Protein AF-A0A9P9ACV6-F1 (afdb_monomer_lite)

Secondary structure (DSSP, 8-state):
-HHHHHHHHHHHHHHHHHHHHHHHHHHHHHHHH--SPTT---PPPTTTS--SHHHHHHHHHHHHHHHHHHHHHHHHHHHHT-SSTTSPPSS---HHHHHHHHHHHHHHHHHHHHHT-HHHHHHHB-HHHHHHHHHHHHTS-TTEEEEEEEEEEEEEEEEEEEEEEPPTTS-TTEEEEEEEEEEEEEEEEEEEETT-SS-EEEEEEEEEEEEEEEEEETTTTEEPPPEEEEEE-PPPHHHHHHHHHHHHHHHHHHHHHHHHHHHHT--

Structure (mmCIF, N/CA/C/O backbone):
data_AF-A0A9P9ACV6-F1
#
_entry.id   AF-A0A9P9ACV6-F1
#
loop_
_atom_site.group_PDB
_atom_site.id
_atom_site.type_symbol
_atom_site.label_atom_id
_atom_site.label_alt_id
_atom_site.label_comp_id
_atom_site.label_asym_id
_atom_site.label_entity_id
_atom_site.label_seq_id
_atom_site.pdbx_PDB_ins_code
_atom_site.Cartn_x
_atom_site.Cartn_y
_atom_site.Cartn_z
_atom_site.occupancy
_atom_site.B_iso_or_equiv
_atom_site.auth_seq_id
_atom_site.auth_comp_id
_atom_site.auth_asym_id
_atom_site.auth_atom_id
_atom_site.pdbx_PDB_model_num
ATOM 1 N N . MET A 1 1 ? -38.673 -42.288 6.216 1.00 54.66 1 MET A N 1
ATOM 2 C CA . MET A 1 1 ? -37.691 -41.301 6.741 1.00 54.66 1 MET A CA 1
ATOM 3 C C . MET A 1 1 ? -36.565 -40.894 5.769 1.00 54.66 1 MET A C 1
ATOM 5 O O . MET A 1 1 ? -35.957 -39.855 5.999 1.00 54.66 1 MET A O 1
ATOM 9 N N . GLY A 1 2 ? -36.268 -41.637 4.690 1.00 64.12 2 GLY A N 1
ATOM 10 C CA . GLY A 1 2 ? -35.153 -41.307 3.776 1.00 64.12 2 GLY A CA 1
ATOM 11 C C . GLY A 1 2 ? -35.389 -40.126 2.816 1.00 64.12 2 GLY A C 1
ATOM 12 O O . GLY A 1 2 ? -34.468 -39.353 2.567 1.00 64.12 2 GLY A O 1
ATOM 13 N N . ALA A 1 3 ? -36.618 -39.941 2.319 1.00 64.75 3 ALA A N 1
ATOM 14 C CA . ALA A 1 3 ? -36.943 -38.886 1.348 1.00 64.75 3 ALA A CA 1
ATOM 15 C C . ALA A 1 3 ? -36.848 -37.466 1.943 1.00 64.75 3 ALA A C 1
ATOM 17 O O . ALA A 1 3 ? -36.265 -36.577 1.328 1.00 64.75 3 ALA A O 1
ATOM 18 N N . TYR A 1 4 ? -37.315 -37.288 3.184 1.00 64.94 4 TYR A N 1
ATOM 19 C CA . TYR A 1 4 ? -37.302 -36.001 3.891 1.00 64.94 4 TYR A CA 1
ATOM 20 C C . TYR A 1 4 ? -35.873 -35.513 4.193 1.00 64.94 4 TYR A C 1
ATOM 22 O O . TYR A 1 4 ? -35.545 -34.349 3.986 1.00 64.94 4 TYR A O 1
ATOM 30 N N . LYS A 1 5 ? -34.969 -36.426 4.589 1.00 70.62 5 LYS A N 1
ATOM 31 C CA . LYS A 1 5 ? -33.538 -36.111 4.776 1.00 70.62 5 LYS A CA 1
ATOM 32 C C . LYS A 1 5 ? -32.847 -35.737 3.460 1.00 70.62 5 LYS A C 1
ATOM 34 O O . LYS A 1 5 ? -31.940 -34.909 3.462 1.00 70.62 5 LYS A O 1
ATOM 39 N N . LYS A 1 6 ? -33.268 -36.331 2.337 1.00 76.38 6 LYS A N 1
ATOM 40 C CA . LYS A 1 6 ? -32.713 -36.046 1.006 1.00 76.38 6 LYS A CA 1
ATOM 41 C C . LYS A 1 6 ? -33.152 -34.667 0.499 1.00 76.38 6 LYS A C 1
ATOM 43 O O . LYS A 1 6 ? -32.312 -33.929 -0.005 1.00 76.38 6 LYS A O 1
ATOM 48 N N . GLN A 1 7 ? -34.419 -34.301 0.709 1.00 76.44 7 GLN A N 1
ATOM 49 C CA . GLN A 1 7 ? -34.944 -32.965 0.402 1.00 76.44 7 GLN A CA 1
ATOM 50 C C . GLN A 1 7 ? -34.308 -31.878 1.276 1.00 76.44 7 GLN A C 1
ATOM 52 O O . GLN A 1 7 ? -33.826 -30.888 0.738 1.00 76.44 7 GLN A O 1
ATOM 57 N N . ALA A 1 8 ? -34.195 -32.097 2.591 1.00 75.69 8 ALA A N 1
ATOM 58 C CA . ALA A 1 8 ? -33.525 -31.152 3.486 1.00 75.69 8 ALA A CA 1
ATOM 59 C C . ALA A 1 8 ? -32.046 -30.941 3.108 1.00 75.69 8 ALA A C 1
ATOM 61 O O . ALA A 1 8 ? -31.566 -29.812 3.074 1.00 75.69 8 ALA A O 1
ATOM 62 N N . LYS A 1 9 ? -31.322 -32.011 2.749 1.00 83.19 9 LYS A N 1
ATOM 63 C CA . LYS A 1 9 ? -29.926 -31.906 2.295 1.00 83.19 9 LYS A CA 1
ATOM 64 C C . LYS A 1 9 ? -29.796 -31.150 0.968 1.00 83.19 9 LYS A C 1
ATOM 66 O O . LYS A 1 9 ? -28.848 -30.389 0.810 1.00 83.19 9 LYS A O 1
ATOM 71 N N . ALA A 1 10 ? -30.726 -31.348 0.031 1.00 79.19 10 ALA A N 1
ATOM 72 C CA . ALA A 1 10 ? -30.745 -30.616 -1.235 1.00 79.19 10 ALA A CA 1
ATOM 73 C C . ALA A 1 10 ? -31.005 -29.117 -1.013 1.00 79.19 10 ALA A C 1
ATOM 75 O O . ALA A 1 10 ? -30.241 -28.299 -1.514 1.00 79.19 10 ALA A O 1
ATOM 76 N N . GLN A 1 11 ? -31.989 -28.775 -0.176 1.00 79.62 11 GLN A N 1
ATOM 77 C CA . GLN A 1 11 ? -32.294 -27.389 0.196 1.00 79.62 11 GLN A CA 1
ATOM 78 C C . GLN A 1 11 ? -31.121 -26.706 0.912 1.00 79.62 11 GLN A C 1
ATOM 80 O O . GLN A 1 11 ? -30.808 -25.556 0.622 1.00 79.62 11 GLN A O 1
ATOM 85 N N . MET A 1 12 ? -30.424 -27.411 1.811 1.00 74.38 12 MET A N 1
ATOM 86 C CA . MET A 1 12 ? -29.225 -26.870 2.462 1.00 74.38 12 MET A CA 1
ATOM 87 C C . MET A 1 12 ? -28.076 -26.639 1.476 1.00 74.38 12 MET A C 1
ATOM 89 O O . MET A 1 12 ? -27.393 -25.624 1.576 1.00 74.38 12 MET A O 1
ATOM 93 N N . LEU A 1 13 ? -27.868 -27.552 0.522 1.00 82.94 13 LEU A N 1
ATOM 94 C CA . LEU A 1 13 ? -26.832 -27.409 -0.503 1.00 82.94 13 LEU A CA 1
ATOM 95 C C . LEU A 1 13 ? -27.125 -26.226 -1.438 1.00 82.94 13 LEU A C 1
ATOM 97 O O . LEU A 1 13 ? -26.212 -25.521 -1.859 1.00 82.94 13 LEU A O 1
ATOM 101 N N . GLU A 1 14 ? -28.394 -26.017 -1.774 1.00 77.06 14 GLU A N 1
ATOM 102 C CA . GLU A 1 14 ? -28.848 -24.901 -2.602 1.00 77.06 14 GLU A CA 1
ATOM 103 C C . GLU A 1 14 ? -28.688 -23.566 -1.862 1.00 77.06 14 GLU A C 1
ATOM 105 O O . GLU A 1 14 ? -28.025 -22.665 -2.369 1.00 77.06 14 GLU A O 1
ATOM 110 N N . ALA A 1 15 ? -29.110 -23.495 -0.595 1.00 74.50 15 ALA A N 1
ATOM 111 C CA . ALA A 1 15 ? -28.879 -22.331 0.262 1.00 74.50 15 ALA A CA 1
ATOM 112 C C . ALA A 1 15 ? -27.382 -22.020 0.474 1.00 74.50 15 ALA A C 1
ATOM 114 O O . ALA A 1 15 ? -26.988 -20.855 0.565 1.00 74.50 15 ALA A O 1
ATOM 115 N N . GLU A 1 16 ? -26.521 -23.040 0.549 1.00 74.31 16 GLU A N 1
ATOM 116 C CA . GLU A 1 16 ? -25.069 -22.863 0.632 1.00 74.31 16 GLU A CA 1
ATOM 117 C C . GLU A 1 16 ? -24.491 -22.286 -0.667 1.00 74.31 16 GLU A C 1
ATOM 119 O O . GLU A 1 16 ? -23.671 -21.362 -0.621 1.00 74.31 16 GLU A O 1
ATOM 124 N N . LYS A 1 17 ? -24.952 -22.775 -1.827 1.00 76.62 17 LYS A N 1
ATOM 125 C CA . LYS A 1 17 ? -24.572 -22.228 -3.136 1.00 76.62 17 LYS A CA 1
ATOM 126 C C . LYS A 1 17 ? -25.006 -20.772 -3.270 1.00 76.62 17 LYS A C 1
ATOM 128 O O . LYS A 1 17 ? -24.159 -19.943 -3.609 1.00 76.62 17 LYS A O 1
ATOM 133 N N . ASP A 1 18 ? -26.244 -20.447 -2.914 1.00 71.12 18 ASP A N 1
ATOM 134 C CA . ASP A 1 18 ? -26.776 -19.084 -2.974 1.00 71.12 18 ASP A CA 1
ATOM 135 C C . ASP A 1 18 ? -26.030 -18.141 -2.027 1.00 71.12 18 ASP A C 1
ATOM 137 O O . ASP A 1 18 ? -25.587 -17.063 -2.431 1.00 71.12 18 ASP A O 1
ATOM 141 N N . MET A 1 19 ? -25.765 -18.570 -0.788 1.00 73.06 19 MET A N 1
ATOM 142 C CA . MET A 1 19 ? -24.914 -17.811 0.132 1.00 73.06 19 MET A CA 1
ATOM 143 C C . MET A 1 19 ? -23.502 -17.607 -0.420 1.00 73.06 19 MET A C 1
ATOM 145 O O . MET A 1 19 ? -22.925 -16.531 -0.252 1.00 73.06 19 MET A O 1
ATOM 149 N N . SER A 1 20 ? -22.911 -18.625 -1.049 1.00 73.19 20 SER A N 1
ATOM 150 C CA . SER A 1 20 ? -21.574 -18.518 -1.635 1.00 73.19 20 SER A CA 1
ATOM 151 C C . SER A 1 20 ? -21.545 -17.532 -2.810 1.00 73.19 20 SER A C 1
ATOM 153 O O . SER A 1 20 ? -20.605 -16.740 -2.915 1.00 73.19 20 SER A O 1
ATOM 155 N N . ALA A 1 21 ? -22.591 -17.517 -3.643 1.00 71.62 21 ALA A N 1
ATOM 156 C CA . ALA A 1 21 ? -22.750 -16.588 -4.755 1.00 71.62 21 ALA A CA 1
ATOM 157 C C . ALA A 1 21 ? -22.944 -15.153 -4.251 1.00 71.62 21 ALA A C 1
ATOM 159 O O . ALA A 1 21 ? -22.220 -14.252 -4.674 1.00 71.62 21 ALA A O 1
ATOM 160 N N . GLN A 1 22 ? -23.816 -14.952 -3.260 1.00 69.38 22 GLN A N 1
ATOM 161 C CA . GLN A 1 22 ? -24.036 -13.643 -2.648 1.00 69.38 22 GLN A CA 1
ATOM 162 C C . GLN A 1 22 ? -22.754 -13.092 -2.011 1.00 69.38 22 GLN A C 1
ATOM 164 O O . GLN A 1 22 ? -22.418 -11.921 -2.187 1.00 69.38 22 GLN A O 1
ATOM 169 N N . ARG A 1 23 ? -21.973 -13.946 -1.333 1.00 70.50 23 ARG A N 1
ATOM 170 C CA . ARG A 1 23 ? -20.658 -13.568 -0.790 1.00 70.50 23 ARG A CA 1
ATOM 171 C C . ARG A 1 23 ? -19.697 -13.121 -1.885 1.00 70.50 23 ARG A C 1
ATOM 173 O O . ARG A 1 23 ? -18.981 -12.147 -1.671 1.00 70.50 23 ARG A O 1
ATOM 180 N N . LYS A 1 24 ? -19.661 -13.809 -3.032 1.00 73.12 24 LYS A N 1
ATOM 181 C CA . LYS A 1 24 ? -18.821 -13.408 -4.173 1.00 73.12 24 LYS A CA 1
ATOM 182 C C . LYS A 1 24 ? -19.239 -12.039 -4.707 1.00 73.12 24 LYS A C 1
ATOM 184 O O . LYS A 1 24 ? -18.391 -11.161 -4.789 1.00 73.12 24 LYS A O 1
ATOM 189 N N . ILE A 1 25 ? -20.535 -11.818 -4.929 1.00 71.19 25 ILE A N 1
ATOM 190 C CA . ILE A 1 25 ? -21.065 -10.533 -5.416 1.00 71.19 25 ILE A CA 1
ATOM 191 C C . ILE A 1 25 ? -20.692 -9.388 -4.470 1.00 71.19 25 ILE A C 1
ATOM 193 O O . ILE A 1 25 ? -20.145 -8.377 -4.906 1.00 71.19 25 ILE A O 1
ATOM 197 N N . THR A 1 26 ? -20.922 -9.543 -3.163 1.00 70.31 26 THR A N 1
ATOM 198 C CA . THR A 1 26 ? -20.577 -8.488 -2.202 1.00 70.31 26 THR A CA 1
ATOM 199 C C . THR A 1 26 ? -19.071 -8.234 -2.131 1.00 70.31 26 THR A C 1
ATOM 201 O O . THR A 1 26 ? -18.639 -7.087 -2.023 1.00 70.31 26 THR A O 1
ATOM 204 N N . ARG A 1 27 ? -18.249 -9.285 -2.223 1.00 68.06 27 ARG A N 1
ATOM 205 C CA . ARG A 1 27 ? -16.787 -9.139 -2.292 1.00 68.06 27 ARG A CA 1
ATOM 206 C C . ARG A 1 27 ? -16.363 -8.370 -3.536 1.00 68.06 27 ARG A C 1
ATOM 208 O O . ARG A 1 27 ? -15.527 -7.477 -3.428 1.00 68.06 27 ARG A O 1
ATOM 215 N N . ASP A 1 28 ? -16.942 -8.683 -4.687 1.00 73.50 28 ASP A N 1
ATOM 216 C CA . ASP A 1 28 ? -16.607 -8.023 -5.945 1.00 73.50 28 ASP A CA 1
ATOM 217 C C . ASP A 1 28 ? -17.020 -6.544 -5.919 1.00 73.50 28 ASP A C 1
ATOM 219 O O . ASP A 1 28 ? -16.235 -5.686 -6.318 1.00 73.50 28 ASP A O 1
ATOM 223 N N . GLN A 1 29 ? -18.169 -6.214 -5.318 1.00 71.69 29 GLN A N 1
ATOM 224 C CA . GLN A 1 29 ? -18.584 -4.826 -5.071 1.00 71.69 29 GLN A CA 1
ATOM 225 C C . GLN A 1 29 ? -17.602 -4.067 -4.165 1.00 71.69 29 GLN A C 1
ATOM 227 O O . GLN A 1 29 ? -17.247 -2.919 -4.445 1.00 71.69 29 GLN A O 1
ATOM 232 N N . VAL A 1 30 ? -17.114 -4.700 -3.092 1.00 71.88 30 VAL A N 1
ATOM 233 C CA . VAL A 1 30 ? -16.060 -4.115 -2.245 1.00 71.88 30 VAL A CA 1
ATOM 234 C C . VAL A 1 30 ? -14.792 -3.889 -3.060 1.00 71.88 30 VAL A C 1
ATOM 236 O O . VAL A 1 30 ? -14.203 -2.814 -2.990 1.00 71.88 30 VAL A O 1
ATOM 239 N N . LYS A 1 31 ? -14.375 -4.863 -3.873 1.00 73.44 31 LYS A N 1
ATOM 240 C CA . LYS A 1 31 ? -13.168 -4.725 -4.695 1.00 73.44 31 LYS A CA 1
ATOM 241 C C . LYS A 1 31 ? -13.282 -3.609 -5.731 1.00 73.44 31 LYS A C 1
ATOM 243 O O . LYS A 1 31 ? -12.304 -2.912 -5.981 1.00 73.44 31 LYS A O 1
ATOM 248 N N . GLN A 1 32 ? -14.460 -3.417 -6.314 1.00 71.56 32 GLN A N 1
ATOM 249 C CA . GLN A 1 32 ? -14.709 -2.353 -7.288 1.00 71.56 32 GLN A CA 1
ATOM 250 C C . GLN A 1 32 ? -14.693 -0.955 -6.655 1.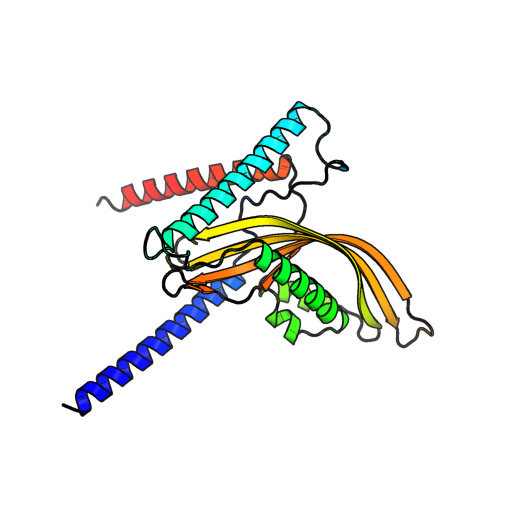00 71.56 32 GLN A C 1
ATOM 252 O O . GLN A 1 32 ? -14.240 -0.000 -7.283 1.00 71.56 32 GLN A O 1
ATOM 257 N N . THR A 1 33 ? -15.170 -0.824 -5.416 1.00 67.56 33 THR A N 1
ATOM 258 C CA . THR A 1 33 ? -15.367 0.483 -4.769 1.00 67.56 33 THR A CA 1
ATOM 259 C C . THR A 1 33 ? -14.206 0.908 -3.877 1.00 67.56 33 THR A C 1
ATOM 261 O O . THR A 1 33 ? -14.018 2.104 -3.647 1.00 67.56 33 THR A O 1
ATOM 264 N N . MET A 1 34 ? -13.415 -0.039 -3.369 1.00 74.19 34 MET A N 1
ATOM 265 C CA . MET A 1 34 ? -12.393 0.267 -2.374 1.00 74.19 34 MET A CA 1
ATOM 266 C C . MET A 1 34 ? -11.184 0.986 -2.958 1.00 74.19 34 MET A C 1
ATOM 268 O O . MET A 1 34 ? -10.462 0.477 -3.812 1.00 74.19 34 MET A O 1
ATOM 272 N N . SER A 1 35 ? -10.937 2.174 -2.412 1.00 81.19 35 SER A N 1
ATOM 273 C CA . SER A 1 35 ? -9.658 2.867 -2.473 1.00 81.19 35 SER A CA 1
ATOM 274 C C . SER A 1 35 ? -8.795 2.507 -1.260 1.00 81.19 35 SER A C 1
ATOM 276 O O . SER A 1 35 ? -9.176 1.714 -0.394 1.00 81.19 35 SER A O 1
ATOM 278 N N . ILE A 1 36 ? -7.618 3.128 -1.182 1.00 85.88 36 ILE A N 1
ATOM 279 C CA . ILE A 1 36 ? -6.807 3.154 0.038 1.00 85.88 36 ILE A CA 1
ATOM 280 C C . ILE A 1 36 ? -7.693 3.628 1.198 1.00 85.88 36 ILE A C 1
ATOM 282 O O . ILE A 1 36 ? -8.413 4.621 1.056 1.00 85.88 36 ILE A O 1
ATOM 286 N N . LEU A 1 37 ? -7.677 2.892 2.314 1.00 87.19 37 LEU A N 1
ATOM 287 C CA . LEU A 1 37 ? -8.444 3.236 3.506 1.00 87.19 37 LEU A CA 1
ATOM 288 C C . LEU A 1 37 ? -8.042 4.642 3.979 1.00 87.19 37 LEU A C 1
ATOM 290 O O . LEU A 1 37 ? -6.856 4.979 3.989 1.00 87.19 37 LEU A O 1
ATOM 294 N N . PRO A 1 38 ? -9.001 5.474 4.403 1.00 83.25 38 PRO A N 1
ATOM 295 C CA . PRO A 1 38 ? -8.677 6.790 4.930 1.00 83.25 38 PRO A CA 1
ATOM 296 C C . PRO A 1 38 ? -7.818 6.676 6.200 1.00 83.25 38 PRO A C 1
ATOM 298 O O . PRO A 1 38 ? -7.964 5.737 6.988 1.00 83.25 38 PRO A O 1
ATOM 301 N N . GLY A 1 39 ? -6.939 7.659 6.411 1.00 83.25 39 GLY A N 1
ATOM 302 C CA . GLY A 1 39 ? -6.112 7.760 7.617 1.00 83.25 39 GLY A CA 1
ATOM 303 C C . GLY A 1 39 ? -4.802 6.972 7.587 1.00 83.25 39 GLY A C 1
ATOM 304 O O . GLY A 1 39 ? -4.168 6.823 8.631 1.00 83.25 39 GLY A O 1
ATOM 305 N N . PHE A 1 40 ? -4.364 6.479 6.424 1.00 89.06 40 PHE A N 1
ATOM 306 C CA . PHE A 1 40 ? -2.994 5.990 6.276 1.00 89.06 40 PHE A CA 1
ATOM 307 C C . PHE A 1 40 ? -1.994 7.146 6.352 1.00 89.06 40 PHE A C 1
ATOM 309 O O . PHE A 1 40 ? -2.030 8.057 5.530 1.00 89.06 40 PHE A O 1
ATOM 316 N N . PHE A 1 41 ? -1.065 7.067 7.305 1.00 93.19 41 PHE A N 1
ATOM 317 C CA . PHE A 1 41 ? 0.060 7.993 7.404 1.00 93.19 41 PHE A CA 1
ATOM 318 C C . PHE A 1 41 ? 1.327 7.343 6.841 1.00 93.19 41 PHE A C 1
ATOM 320 O O . PHE A 1 41 ? 1.888 6.415 7.432 1.00 93.19 41 PHE A O 1
ATOM 327 N N . ILE A 1 42 ? 1.795 7.829 5.694 1.00 93.88 42 ILE A N 1
ATOM 328 C CA . ILE A 1 42 ? 2.981 7.312 5.009 1.00 93.88 42 ILE A CA 1
ATOM 329 C C . ILE A 1 42 ? 4.138 8.257 5.286 1.00 93.88 42 ILE A C 1
ATOM 331 O O . ILE A 1 42 ? 4.244 9.331 4.701 1.00 93.88 42 ILE A O 1
ATOM 335 N N . ALA A 1 43 ? 5.019 7.842 6.193 1.00 93.19 43 ALA A N 1
ATOM 336 C CA . ALA A 1 43 ? 6.122 8.689 6.610 1.00 93.19 43 ALA A CA 1
ATOM 337 C C . ALA A 1 43 ? 7.100 8.977 5.453 1.00 93.19 43 ALA A C 1
ATOM 339 O O . ALA A 1 43 ? 7.727 8.056 4.925 1.00 93.19 43 ALA A O 1
ATOM 340 N N . MET A 1 44 ? 7.273 10.262 5.142 1.00 92.12 44 MET A N 1
ATOM 341 C CA . MET A 1 44 ? 8.353 10.816 4.329 1.00 92.12 44 MET A CA 1
ATOM 342 C C . MET A 1 44 ? 9.741 10.367 4.817 1.00 92.12 44 MET A C 1
ATOM 344 O O . MET A 1 44 ? 9.955 10.209 6.027 1.00 92.12 44 MET A O 1
ATOM 348 N N . PRO A 1 45 ? 10.712 10.202 3.900 1.00 90.06 45 PRO A N 1
ATOM 349 C CA . PRO A 1 45 ? 12.115 10.066 4.271 1.00 90.06 45 PRO A CA 1
ATOM 350 C C . PRO A 1 45 ? 12.590 11.326 5.000 1.00 90.06 45 PRO A C 1
ATOM 352 O O . PRO A 1 45 ? 12.144 12.426 4.682 1.00 90.06 45 PRO A O 1
ATOM 355 N N . LEU A 1 46 ? 13.532 11.177 5.938 1.00 88.50 46 LEU A N 1
ATOM 356 C CA . LEU A 1 46 ? 14.027 12.280 6.779 1.00 88.50 46 LEU A CA 1
ATOM 357 C C . LEU A 1 46 ? 14.514 13.498 5.977 1.00 88.50 46 LEU A C 1
ATOM 359 O O . LEU A 1 46 ? 14.406 14.618 6.456 1.00 88.50 46 LEU A O 1
ATOM 363 N N . SER A 1 47 ? 14.983 13.297 4.744 1.00 89.50 47 SER A N 1
ATOM 364 C CA . SER A 1 47 ? 15.403 14.373 3.840 1.00 89.50 47 SER A CA 1
ATOM 365 C C . SER A 1 47 ? 14.271 15.302 3.379 1.00 89.50 47 SER A C 1
ATOM 367 O O . SER A 1 47 ? 14.557 16.435 2.997 1.00 89.50 47 SER A O 1
ATOM 369 N N . LYS A 1 48 ? 13.013 14.837 3.402 1.00 90.62 48 LYS A N 1
ATOM 370 C CA . LYS A 1 48 ? 11.815 15.575 2.961 1.00 90.62 48 LYS A CA 1
ATOM 371 C C . LYS A 1 48 ? 10.919 16.046 4.114 1.00 90.62 48 LYS A C 1
ATOM 373 O O . LYS A 1 48 ? 9.954 16.760 3.873 1.00 90.62 48 LYS A O 1
ATOM 378 N N . VAL A 1 49 ? 11.185 15.612 5.347 1.00 91.94 49 VAL A N 1
ATOM 379 C CA . VAL A 1 49 ? 10.383 16.009 6.516 1.00 91.94 49 VAL A CA 1
ATOM 380 C C . VAL A 1 49 ? 10.580 17.512 6.786 1.00 91.94 49 VAL A C 1
ATOM 382 O O . VAL A 1 49 ? 11.692 18.007 6.571 1.00 91.94 49 VAL A O 1
ATOM 385 N N . PRO A 1 50 ? 9.548 18.242 7.262 1.00 91.44 50 PRO A N 1
ATOM 386 C CA . PRO A 1 50 ? 9.695 19.634 7.673 1.00 91.44 50 PRO A CA 1
ATOM 387 C C . PRO A 1 50 ? 10.877 19.830 8.623 1.00 91.44 50 PRO A C 1
ATOM 389 O O . PRO A 1 50 ? 11.068 19.049 9.557 1.00 91.44 50 PRO A O 1
ATOM 392 N N . ARG A 1 51 ? 11.689 20.857 8.355 1.00 91.81 51 ARG A N 1
ATOM 393 C CA . ARG A 1 51 ? 12.907 21.149 9.129 1.00 91.81 51 ARG A CA 1
ATOM 394 C C . ARG A 1 51 ? 12.640 22.026 10.346 1.00 91.81 51 ARG A C 1
ATOM 396 O O . ARG A 1 51 ? 13.454 22.035 11.264 1.00 91.81 51 ARG A O 1
ATOM 403 N N . GLU A 1 52 ? 11.526 22.755 10.359 1.00 95.38 52 GLU A N 1
ATOM 404 C CA . GLU A 1 52 ? 11.139 23.548 11.518 1.00 95.38 52 GLU A CA 1
ATOM 405 C C . GLU A 1 52 ? 10.845 22.612 12.708 1.00 95.38 52 GLU A C 1
ATOM 407 O O . GLU A 1 52 ? 10.046 21.683 12.561 1.00 95.38 52 GLU A O 1
ATOM 412 N N . PRO A 1 53 ? 11.440 22.831 13.898 1.00 94.56 53 PRO A N 1
ATOM 413 C CA . PRO A 1 53 ? 11.291 21.919 15.033 1.00 94.56 53 PRO A CA 1
ATOM 414 C C . PRO A 1 53 ? 9.836 21.652 15.435 1.00 94.56 53 PRO A C 1
ATOM 416 O O . PRO A 1 53 ? 9.468 20.516 15.734 1.00 94.56 53 PRO A O 1
ATOM 419 N N . LYS A 1 54 ? 8.986 22.685 15.415 1.00 95.88 54 LYS A N 1
ATOM 420 C CA . LYS A 1 54 ? 7.570 22.571 15.784 1.00 95.88 54 LYS A CA 1
ATOM 421 C C . LYS A 1 54 ? 6.793 21.718 14.783 1.00 95.88 54 LYS A C 1
ATOM 423 O O . LYS A 1 54 ? 6.030 20.834 15.184 1.00 95.88 54 LYS A O 1
ATOM 428 N N . GLU A 1 55 ? 7.003 21.952 13.491 1.00 94.19 55 GLU A N 1
ATOM 429 C CA . GLU A 1 55 ? 6.385 21.167 12.423 1.00 94.19 55 GLU A CA 1
ATOM 430 C C . GLU A 1 55 ? 6.895 19.727 12.428 1.00 94.19 55 GLU A C 1
ATOM 432 O O . GLU A 1 55 ? 6.100 18.793 12.338 1.00 94.19 55 GLU A O 1
ATOM 437 N N . PHE A 1 56 ? 8.199 19.527 12.631 1.00 94.81 56 PHE A N 1
ATOM 438 C CA . PHE A 1 56 ? 8.804 18.206 12.763 1.00 94.81 56 PHE A CA 1
ATOM 439 C C . PHE A 1 56 ? 8.171 17.406 13.908 1.00 94.81 56 PHE A C 1
ATOM 441 O O . PHE A 1 56 ? 7.744 16.268 13.707 1.00 94.81 56 PHE A O 1
ATOM 448 N N . LEU A 1 57 ? 8.062 17.994 15.105 1.00 95.75 57 LEU A N 1
ATOM 449 C CA . LEU A 1 57 ? 7.447 17.333 16.260 1.00 95.75 57 LEU A CA 1
ATOM 450 C C . LEU A 1 57 ? 5.966 17.028 16.019 1.00 95.75 57 LEU A C 1
ATOM 452 O O . LEU A 1 57 ? 5.514 15.920 16.309 1.00 95.75 57 LEU A O 1
ATOM 456 N N . THR A 1 58 ? 5.229 17.971 15.431 1.00 95.81 58 THR A N 1
ATOM 457 C CA . THR A 1 58 ? 3.815 17.784 15.064 1.00 95.81 58 THR A CA 1
ATOM 458 C C . THR A 1 58 ? 3.652 16.635 14.066 1.00 95.81 58 THR A C 1
ATOM 460 O O . THR A 1 58 ? 2.794 15.765 14.225 1.00 95.81 58 THR A O 1
ATOM 463 N N . TYR A 1 59 ? 4.526 16.578 13.065 1.00 96.06 59 TYR A N 1
ATOM 464 C CA . TYR A 1 59 ? 4.560 15.521 12.066 1.00 96.06 59 TYR A CA 1
ATOM 465 C C . TYR A 1 59 ? 4.847 14.152 12.689 1.00 96.06 59 TYR A C 1
ATOM 467 O O . TYR A 1 59 ? 4.133 13.182 12.415 1.00 96.06 59 TYR A O 1
ATOM 475 N N . GLN A 1 60 ? 5.850 14.059 13.569 1.00 95.38 60 GLN A N 1
ATOM 476 C CA . GLN A 1 60 ? 6.161 12.798 14.244 1.00 95.38 60 GLN A CA 1
ATOM 477 C C . GLN A 1 60 ? 5.058 12.369 15.211 1.00 95.38 60 GLN A C 1
ATOM 479 O O . GLN A 1 60 ? 4.751 11.178 15.277 1.00 95.38 60 GLN A O 1
ATOM 484 N N . TYR A 1 61 ? 4.413 13.313 15.899 1.00 96.00 61 TYR A N 1
ATOM 485 C CA . TYR A 1 61 ? 3.246 13.029 16.727 1.00 96.00 61 TYR A CA 1
ATOM 486 C C . TYR A 1 61 ? 2.144 12.343 15.909 1.00 96.00 61 TYR A C 1
ATOM 488 O O . TYR A 1 61 ? 1.669 11.275 16.301 1.00 96.00 61 TYR A O 1
ATOM 496 N N . TYR A 1 62 ? 1.785 12.883 14.740 1.00 95.19 62 TYR A N 1
ATOM 497 C CA . TYR A 1 62 ? 0.763 12.273 13.884 1.00 95.19 62 TYR A CA 1
ATOM 498 C C . TYR A 1 62 ? 1.185 10.921 13.304 1.00 95.19 62 TYR A C 1
ATOM 500 O O . TYR A 1 62 ? 0.397 9.976 13.339 1.00 95.19 62 TYR A O 1
ATOM 508 N N . ASN A 1 63 ? 2.435 10.790 12.857 1.00 94.38 63 ASN A N 1
ATOM 509 C CA . ASN A 1 63 ? 3.005 9.526 12.383 1.00 94.38 63 ASN A CA 1
ATOM 510 C C . ASN A 1 63 ? 2.915 8.418 13.449 1.00 94.38 63 ASN A C 1
ATOM 512 O O . ASN A 1 63 ? 2.479 7.299 13.167 1.00 94.38 63 ASN A O 1
ATOM 516 N N . ILE A 1 64 ? 3.311 8.726 14.688 1.00 95.12 64 ILE A N 1
ATOM 517 C CA . ILE A 1 64 ? 3.257 7.783 15.811 1.00 95.12 64 ILE A CA 1
ATOM 518 C C . ILE A 1 64 ? 1.804 7.478 16.168 1.00 95.12 64 ILE A C 1
ATOM 520 O O . ILE A 1 64 ? 1.437 6.307 16.266 1.00 95.12 64 ILE A O 1
ATOM 524 N N . ARG A 1 65 ? 0.958 8.505 16.304 1.00 95.06 65 ARG A N 1
ATOM 525 C CA . ARG A 1 65 ? -0.463 8.345 16.630 1.00 95.06 65 ARG A CA 1
ATOM 526 C C . ARG A 1 65 ? -1.172 7.438 15.626 1.00 95.06 65 ARG A C 1
ATOM 528 O O . ARG A 1 65 ? -1.859 6.512 16.047 1.00 95.06 65 ARG A O 1
ATOM 535 N N . ALA A 1 66 ? -0.982 7.661 14.326 1.00 93.00 66 ALA A N 1
ATOM 536 C CA . ALA A 1 66 ? -1.586 6.842 13.276 1.00 93.00 66 ALA A CA 1
ATOM 537 C C . ALA A 1 66 ? -1.170 5.367 13.404 1.00 93.00 66 ALA A C 1
ATOM 539 O O . ALA A 1 66 ? -2.020 4.479 13.423 1.00 93.00 66 ALA A O 1
ATOM 540 N N . LYS A 1 67 ? 0.128 5.104 13.607 1.00 93.50 67 LYS A N 1
ATOM 541 C CA . LYS A 1 67 ? 0.647 3.741 13.809 1.00 93.50 67 LYS A CA 1
ATOM 542 C C . LYS A 1 67 ? 0.100 3.072 15.065 1.00 93.50 67 LYS A C 1
ATOM 544 O O . LYS A 1 67 ? -0.160 1.872 15.033 1.00 93.50 67 LYS A O 1
ATOM 549 N N . VAL A 1 68 ? -0.057 3.817 16.159 1.00 95.12 68 VAL A N 1
ATOM 550 C CA . VAL A 1 68 ? -0.634 3.295 17.407 1.00 95.12 68 VAL A CA 1
ATOM 551 C C . VAL A 1 68 ? -2.100 2.925 17.198 1.00 95.12 68 VAL A C 1
ATOM 553 O O . VAL A 1 68 ? -2.497 1.823 17.568 1.00 95.12 68 VAL A O 1
ATOM 556 N N . VAL A 1 69 ? -2.889 3.793 16.560 1.00 93.44 69 VAL A N 1
ATOM 557 C CA . VAL A 1 69 ? -4.302 3.515 16.248 1.00 93.44 69 VAL A CA 1
ATOM 558 C C . VAL A 1 69 ? -4.434 2.263 15.379 1.00 93.44 69 VAL A C 1
ATOM 560 O O . VAL A 1 69 ? -5.195 1.357 15.721 1.00 93.44 69 VAL A O 1
ATOM 563 N N . ASP A 1 70 ? -3.649 2.166 14.305 1.00 93.38 70 ASP A N 1
ATOM 564 C CA . ASP A 1 70 ? -3.647 1.005 13.412 1.00 93.38 70 ASP A CA 1
ATOM 565 C C . ASP A 1 70 ? -3.223 -0.284 14.139 1.00 93.38 70 ASP A C 1
ATOM 567 O O . ASP A 1 70 ? -3.845 -1.341 13.984 1.00 93.38 70 ASP A O 1
ATOM 571 N N . PHE A 1 71 ? -2.188 -0.201 14.982 1.00 93.56 71 PHE A N 1
ATOM 572 C CA . PHE A 1 71 ? -1.715 -1.326 15.784 1.00 93.56 71 PHE A CA 1
ATOM 573 C C . PHE A 1 71 ? -2.787 -1.823 16.759 1.00 93.56 71 PHE A C 1
ATOM 575 O O . PHE A 1 71 ? -3.034 -3.029 16.830 1.00 93.56 71 PHE A O 1
ATOM 582 N N . LEU A 1 72 ? -3.453 -0.912 17.474 1.00 93.88 72 LEU A N 1
ATOM 583 C CA . LEU A 1 72 ? -4.530 -1.252 18.405 1.00 93.88 72 LEU A CA 1
ATOM 584 C C . LEU A 1 72 ? -5.741 -1.851 17.681 1.00 93.88 72 LEU A C 1
ATOM 586 O O . LEU A 1 72 ? -6.332 -2.805 18.187 1.00 93.88 72 LEU A O 1
ATOM 590 N N . ALA A 1 73 ? -6.077 -1.366 16.483 1.00 90.75 73 ALA A N 1
ATOM 591 C CA . ALA A 1 73 ? -7.146 -1.940 15.666 1.00 90.75 73 ALA A CA 1
ATOM 592 C C . ALA A 1 73 ? -6.840 -3.395 15.269 1.00 90.75 73 ALA A C 1
ATOM 594 O O . ALA A 1 73 ? -7.673 -4.285 15.460 1.00 90.75 73 ALA A O 1
ATOM 595 N N . ILE A 1 74 ? -5.622 -3.668 14.787 1.00 91.88 74 ILE A N 1
ATOM 596 C CA . ILE A 1 74 ? -5.177 -5.031 14.459 1.00 91.88 74 ILE A CA 1
ATOM 597 C C . ILE A 1 74 ? -5.154 -5.912 15.711 1.00 91.88 74 ILE A C 1
ATOM 599 O O . ILE A 1 74 ? -5.596 -7.062 15.664 1.00 91.88 74 ILE A O 1
ATOM 603 N N . LEU A 1 75 ? -4.653 -5.394 16.834 1.00 91.19 75 LEU A N 1
ATOM 604 C CA . LEU A 1 75 ? -4.589 -6.134 18.091 1.00 91.19 75 LEU A CA 1
ATOM 605 C C . LEU A 1 75 ? -5.991 -6.504 18.589 1.00 91.19 75 LEU A C 1
ATOM 607 O O . LEU A 1 75 ? -6.220 -7.660 18.943 1.00 91.19 75 LEU A O 1
ATOM 611 N N . SER A 1 76 ? -6.934 -5.559 18.539 1.00 90.00 76 SER A N 1
ATOM 612 C CA . SER A 1 76 ? -8.341 -5.773 18.886 1.00 90.00 76 SER A CA 1
ATOM 613 C C . SER A 1 76 ? -8.978 -6.854 18.010 1.00 90.00 76 SER A C 1
ATOM 615 O O . SER A 1 76 ? -9.572 -7.798 18.528 1.00 90.00 76 SER A O 1
ATOM 617 N N . LEU A 1 77 ? -8.778 -6.804 16.689 1.00 87.62 77 LEU A N 1
ATOM 618 C CA . LEU A 1 77 ? -9.292 -7.828 15.772 1.00 87.62 77 LEU A CA 1
ATOM 619 C C . LEU A 1 77 ? -8.684 -9.209 16.037 1.00 87.62 77 LEU A C 1
ATOM 621 O O . LEU A 1 77 ? -9.400 -10.211 16.078 1.00 87.62 77 LEU A O 1
ATOM 625 N N . ARG A 1 78 ? -7.369 -9.277 16.272 1.00 88.25 78 ARG A N 1
ATOM 626 C CA . ARG A 1 78 ? -6.694 -10.533 16.623 1.00 88.25 78 ARG A CA 1
ATOM 627 C C . ARG A 1 78 ? -7.225 -11.096 17.933 1.00 88.25 78 ARG A C 1
ATOM 629 O O . ARG A 1 78 ? -7.454 -12.301 18.006 1.00 88.25 78 ARG A O 1
ATOM 636 N N . TRP A 1 79 ? -7.454 -10.247 18.931 1.00 86.62 79 TRP A N 1
ATOM 637 C CA . TRP A 1 79 ? -8.030 -10.646 20.211 1.00 86.62 79 TRP A CA 1
ATOM 638 C C . TRP A 1 79 ? -9.449 -11.195 20.049 1.00 86.62 79 TRP A C 1
ATOM 640 O O . TRP A 1 79 ? -9.727 -12.298 20.507 1.00 86.62 79 TRP A O 1
ATOM 650 N N . GLN A 1 80 ? -10.309 -10.492 19.307 1.00 84.25 80 GLN A N 1
ATOM 651 C CA . GLN A 1 80 ? -11.677 -10.932 19.006 1.00 84.25 80 GLN A CA 1
ATOM 652 C C . GLN A 1 80 ? -11.739 -12.242 18.203 1.00 84.25 80 GLN A C 1
ATOM 654 O O . GLN A 1 80 ? -12.765 -12.912 18.212 1.00 84.25 80 GLN A O 1
ATOM 659 N N . SER A 1 81 ? -10.667 -12.607 17.492 1.00 83.12 81 SER A N 1
ATOM 660 C CA . SER A 1 81 ? -10.594 -13.852 16.710 1.00 83.12 81 SER A CA 1
ATOM 661 C C . SER A 1 81 ? -10.120 -15.080 17.498 1.00 83.12 81 SER A C 1
ATOM 663 O O . SER A 1 81 ? -10.009 -16.176 16.934 1.00 83.12 81 SER A O 1
ATOM 665 N N . LYS A 1 82 ? -9.780 -14.915 18.782 1.00 82.88 82 LYS A N 1
ATOM 666 C CA . LYS A 1 82 ? -9.404 -16.029 19.657 1.00 82.88 82 LYS A CA 1
ATOM 667 C C . LYS A 1 82 ? -10.660 -16.758 20.136 1.00 82.88 82 LYS A C 1
ATOM 669 O O . LYS A 1 82 ? -11.590 -16.124 20.619 1.00 82.88 82 LYS A O 1
ATOM 674 N N . LYS A 1 83 ? -10.662 -18.094 20.064 1.00 75.25 83 LYS A N 1
ATOM 675 C CA . LYS A 1 83 ? -11.749 -18.928 20.619 1.00 75.25 83 LYS A CA 1
ATOM 676 C C . LYS A 1 83 ? -11.691 -18.999 22.150 1.00 75.25 83 LYS A C 1
ATOM 678 O O . LYS A 1 83 ? -12.712 -19.095 22.816 1.00 75.25 83 LYS A O 1
ATOM 683 N N . THR A 1 84 ? -10.484 -18.927 22.703 1.00 77.81 84 THR A N 1
ATOM 684 C CA . THR A 1 84 ? -10.194 -18.898 24.145 1.00 77.81 84 THR A CA 1
ATOM 685 C C . THR A 1 84 ? -8.963 -18.022 24.391 1.00 77.81 84 THR A C 1
ATOM 687 O O . THR A 1 84 ? -8.107 -17.908 23.510 1.00 77.81 84 THR A O 1
ATOM 690 N N . MET A 1 85 ? -8.823 -17.440 25.585 1.00 68.31 85 MET A N 1
ATOM 691 C CA . MET A 1 85 ? -7.727 -16.522 25.959 1.00 68.31 85 MET A CA 1
ATOM 692 C C . MET A 1 85 ? -6.321 -17.043 25.585 1.00 68.31 85 MET A C 1
ATOM 694 O O . MET A 1 85 ? -5.489 -16.287 25.066 1.00 68.31 85 MET A O 1
ATOM 698 N N . PHE A 1 86 ? -6.098 -18.350 25.764 1.00 77.81 86 PHE A N 1
ATOM 699 C CA . PHE A 1 86 ? -4.825 -19.041 25.521 1.00 77.81 86 PHE A CA 1
ATOM 700 C C . PHE A 1 86 ? -4.658 -19.608 24.102 1.00 77.81 86 PHE A C 1
ATOM 702 O O . PHE A 1 86 ? -3.594 -20.114 23.756 1.00 77.81 86 PHE A O 1
ATOM 709 N N . THR A 1 87 ? -5.683 -19.521 23.250 1.00 76.00 87 THR A N 1
ATOM 710 C CA . THR A 1 87 ? -5.597 -20.015 21.865 1.00 76.00 87 THR A CA 1
ATOM 711 C C . THR A 1 87 ? -4.946 -18.988 20.939 1.00 76.00 87 THR A C 1
ATOM 713 O O . THR A 1 87 ? -5.022 -17.772 21.157 1.00 76.00 87 THR A O 1
ATOM 716 N N . LYS A 1 88 ? -4.290 -19.475 19.877 1.00 76.06 88 LYS A N 1
ATOM 717 C CA . LYS A 1 88 ? -3.775 -18.614 18.805 1.00 76.06 88 LYS A CA 1
ATOM 718 C C . LYS A 1 88 ? -4.945 -17.896 18.122 1.00 76.06 88 LYS A C 1
ATOM 720 O O . LYS A 1 88 ? -6.016 -18.468 17.948 1.00 76.06 88 LYS A O 1
ATOM 725 N N . ALA A 1 89 ? -4.724 -16.637 17.748 1.00 77.62 89 ALA A N 1
ATOM 726 C CA . ALA A 1 89 ? -5.687 -15.869 16.965 1.00 77.62 89 ALA A CA 1
ATOM 727 C C . ALA A 1 89 ? -5.943 -16.577 15.626 1.00 77.62 89 ALA A C 1
ATOM 729 O O . ALA A 1 89 ? -4.984 -16.958 14.952 1.00 77.62 89 ALA A O 1
ATOM 730 N N . SER A 1 90 ? -7.214 -16.737 15.257 1.00 74.00 90 SER A N 1
ATOM 731 C CA . SER A 1 90 ? -7.595 -17.383 13.994 1.00 74.00 90 SER A CA 1
ATOM 732 C C . SER A 1 90 ? -7.276 -16.491 12.787 1.00 74.00 90 SER A C 1
ATOM 734 O O . SER A 1 90 ? -6.961 -16.992 11.712 1.00 74.00 90 SER A O 1
ATOM 736 N N . LEU A 1 91 ? -7.296 -15.163 12.975 1.00 78.00 91 LEU A N 1
ATOM 737 C CA . LEU A 1 91 ? -6.937 -14.192 11.942 1.00 78.00 91 LEU A CA 1
ATOM 738 C C . LEU A 1 91 ? -5.415 -14.043 11.817 1.00 78.00 91 LEU A C 1
ATOM 740 O O . LEU A 1 91 ? -4.739 -13.525 12.712 1.00 78.00 91 LEU A O 1
ATOM 744 N N . ASP A 1 92 ? -4.877 -14.435 10.662 1.00 81.12 92 ASP A N 1
ATOM 745 C CA . ASP A 1 92 ? -3.445 -14.368 10.361 1.00 81.12 92 ASP A CA 1
ATOM 746 C C . ASP A 1 92 ? -3.029 -13.030 9.717 1.00 81.12 92 ASP A C 1
ATOM 748 O O . ASP A 1 92 ? -2.553 -12.944 8.576 1.00 81.12 92 ASP A O 1
ATOM 752 N N . ILE A 1 93 ? -3.230 -11.958 10.483 1.00 85.50 93 ILE A N 1
ATOM 753 C CA . ILE A 1 93 ? -2.865 -10.583 10.124 1.00 85.50 93 ILE A CA 1
ATOM 754 C C . ILE A 1 93 ? -1.406 -10.351 10.542 1.00 85.50 93 ILE A C 1
ATOM 756 O O . ILE A 1 93 ? -1.103 -10.025 11.696 1.00 85.50 93 ILE A O 1
ATOM 760 N N . LYS A 1 94 ? -0.478 -10.572 9.604 1.00 89.56 94 LYS A N 1
ATOM 761 C CA . LYS A 1 94 ? 0.975 -10.463 9.820 1.00 89.56 94 LYS A CA 1
ATOM 762 C C . LYS A 1 94 ? 1.622 -9.537 8.796 1.00 89.56 94 LYS A C 1
ATOM 764 O O . LYS A 1 94 ? 1.551 -9.791 7.595 1.00 89.56 94 LYS A O 1
ATOM 769 N N . ARG A 1 95 ? 2.388 -8.554 9.284 1.00 93.56 95 ARG A N 1
ATOM 770 C CA . ARG A 1 95 ? 3.180 -7.629 8.448 1.00 93.56 95 ARG A CA 1
ATOM 771 C C . ARG A 1 95 ? 4.141 -8.353 7.502 1.00 93.56 95 ARG A C 1
ATOM 773 O O . ARG A 1 95 ? 4.277 -7.944 6.358 1.00 93.56 95 ARG A O 1
ATOM 780 N N . GLY A 1 96 ? 4.765 -9.446 7.948 1.00 94.38 96 GLY A N 1
ATOM 781 C CA . GLY A 1 96 ? 5.674 -10.236 7.106 1.00 94.38 96 GLY A CA 1
ATOM 782 C C . GLY A 1 96 ? 4.984 -10.871 5.892 1.00 94.38 96 GLY A C 1
ATOM 783 O O . GLY A 1 96 ? 5.550 -10.874 4.804 1.00 94.38 96 GLY A O 1
ATOM 784 N N . LYS A 1 97 ? 3.733 -11.333 6.046 1.00 94.06 97 LYS A N 1
ATOM 785 C CA . LYS A 1 97 ? 2.944 -11.876 4.928 1.00 94.06 97 LYS A CA 1
ATOM 786 C C . LYS A 1 97 ? 2.553 -10.786 3.936 1.00 94.06 97 LYS A C 1
ATOM 788 O O . LYS A 1 97 ? 2.676 -10.997 2.736 1.00 94.06 97 LYS A O 1
ATOM 793 N N . ALA A 1 98 ? 2.148 -9.621 4.441 1.00 95.88 98 ALA A N 1
ATOM 794 C CA . ALA A 1 98 ? 1.872 -8.454 3.610 1.00 95.88 98 ALA A CA 1
ATOM 795 C C . ALA A 1 98 ? 3.120 -8.008 2.823 1.00 95.88 98 ALA A C 1
ATOM 797 O O . ALA A 1 98 ? 3.040 -7.760 1.625 1.00 95.88 98 ALA A O 1
ATOM 798 N N . LEU A 1 99 ? 4.293 -7.979 3.465 1.00 97.50 99 LEU A N 1
ATOM 799 C CA . LEU A 1 99 ? 5.560 -7.631 2.816 1.00 97.50 99 LEU A CA 1
ATOM 800 C C . LEU A 1 99 ? 5.914 -8.591 1.671 1.00 97.50 99 LEU A C 1
ATOM 802 O O . LEU A 1 99 ? 6.233 -8.142 0.572 1.00 97.50 99 LEU A O 1
ATOM 806 N N . ALA A 1 100 ? 5.850 -9.902 1.923 1.00 97.00 100 ALA A N 1
ATOM 807 C CA . ALA A 1 100 ? 6.142 -10.913 0.910 1.00 97.00 100 ALA A CA 1
ATOM 808 C C . ALA A 1 100 ? 5.159 -10.834 -0.269 1.00 97.00 100 ALA A C 1
ATOM 810 O O . ALA A 1 100 ? 5.583 -10.850 -1.424 1.00 97.00 100 ALA A O 1
ATOM 811 N N . ALA A 1 101 ? 3.864 -10.671 0.022 1.00 97.25 101 ALA A N 1
ATOM 812 C CA . ALA A 1 101 ? 2.833 -10.512 -0.998 1.00 97.25 101 ALA A CA 1
ATOM 813 C C . ALA A 1 101 ? 3.051 -9.252 -1.849 1.00 97.25 101 ALA A C 1
ATOM 815 O O . ALA A 1 101 ? 2.989 -9.333 -3.072 1.00 97.25 101 ALA A O 1
ATOM 816 N N . ALA A 1 102 ? 3.367 -8.108 -1.231 1.00 97.62 102 ALA A N 1
ATOM 817 C CA . ALA A 1 102 ? 3.621 -6.863 -1.955 1.00 97.62 102 ALA A CA 1
ATOM 818 C C . ALA A 1 102 ? 4.801 -6.980 -2.925 1.00 97.62 102 ALA A C 1
ATOM 820 O O . ALA A 1 102 ? 4.691 -6.529 -4.060 1.00 97.62 102 ALA A O 1
ATOM 821 N N . LYS A 1 103 ? 5.907 -7.614 -2.509 1.00 97.75 103 LYS A N 1
ATOM 822 C CA . LYS A 1 103 ? 7.061 -7.840 -3.392 1.00 97.75 103 LYS A CA 1
ATOM 823 C C . LYS A 1 103 ? 6.684 -8.688 -4.607 1.00 97.75 103 LYS A C 1
ATOM 825 O O . LYS A 1 103 ? 6.991 -8.301 -5.728 1.00 97.75 103 LYS A O 1
ATOM 830 N N . ALA A 1 104 ? 5.990 -9.804 -4.379 1.00 97.44 104 ALA A N 1
ATOM 831 C CA . ALA A 1 104 ? 5.575 -10.701 -5.453 1.00 97.44 104 ALA A CA 1
ATOM 832 C C . ALA A 1 104 ? 4.583 -10.027 -6.418 1.00 97.44 104 ALA A C 1
ATOM 834 O O . ALA A 1 104 ? 4.695 -10.182 -7.630 1.00 97.44 104 ALA A O 1
ATOM 835 N N . LEU A 1 105 ? 3.622 -9.260 -5.893 1.00 98.00 105 LEU A N 1
ATOM 836 C CA . LEU A 1 105 ? 2.658 -8.517 -6.707 1.00 98.00 105 LEU A CA 1
ATOM 837 C C . LEU A 1 105 ? 3.321 -7.386 -7.503 1.00 98.00 105 LEU A C 1
ATOM 839 O O . LEU A 1 105 ? 2.951 -7.174 -8.651 1.00 98.00 105 LEU A O 1
ATOM 843 N N . HIS A 1 106 ? 4.297 -6.683 -6.921 1.00 97.56 106 HIS A N 1
ATOM 844 C CA . HIS A 1 106 ? 5.055 -5.622 -7.595 1.00 97.56 106 HIS A CA 1
ATOM 845 C C . HIS A 1 106 ? 5.846 -6.156 -8.792 1.00 97.56 106 HIS A C 1
ATOM 847 O O . HIS A 1 106 ? 5.766 -5.593 -9.881 1.00 97.56 106 HIS A O 1
ATOM 853 N N . GLU A 1 107 ? 6.538 -7.282 -8.619 1.00 96.75 107 GLU A N 1
ATOM 854 C CA . GLU A 1 107 ? 7.274 -7.927 -9.706 1.00 96.75 107 GLU A CA 1
ATOM 855 C C . GLU A 1 107 ? 6.337 -8.411 -10.821 1.00 96.75 107 GLU A C 1
ATOM 857 O O . GLU A 1 107 ? 6.535 -8.085 -11.993 1.00 96.75 107 GLU A O 1
ATOM 862 N N . ARG A 1 108 ? 5.264 -9.121 -10.452 1.00 97.62 108 ARG A N 1
ATOM 863 C CA . ARG A 1 108 ? 4.269 -9.631 -11.408 1.00 97.62 108 ARG A CA 1
ATOM 864 C C . ARG A 1 108 ? 3.566 -8.509 -12.161 1.00 97.62 108 ARG A C 1
ATOM 866 O O . ARG A 1 108 ? 3.331 -8.642 -13.356 1.00 97.62 108 ARG A O 1
ATOM 873 N N . LEU A 1 109 ? 3.277 -7.390 -11.495 1.00 97.69 109 LEU A N 1
ATOM 874 C CA . LEU A 1 109 ? 2.732 -6.197 -12.139 1.00 97.69 109 LEU A CA 1
ATOM 875 C C . LEU A 1 109 ? 3.680 -5.667 -13.213 1.00 97.69 109 LEU A C 1
ATOM 877 O O . LEU A 1 109 ? 3.246 -5.437 -14.339 1.00 97.69 109 LEU A O 1
ATOM 881 N N . GLY A 1 110 ? 4.953 -5.453 -12.872 1.00 96.25 110 GLY A N 1
ATOM 882 C CA . GLY A 1 110 ? 5.926 -4.906 -13.815 1.00 96.25 110 GLY A CA 1
ATOM 883 C C . GLY A 1 110 ? 6.128 -5.818 -15.026 1.00 96.25 110 GLY A C 1
ATOM 884 O O . GLY A 1 110 ? 6.103 -5.345 -16.164 1.00 96.25 110 GLY A O 1
ATOM 885 N N . GLN A 1 111 ? 6.224 -7.131 -14.797 1.00 96.75 111 GLN A N 1
ATOM 886 C CA . GLN A 1 111 ? 6.315 -8.137 -15.860 1.00 96.75 111 GLN A CA 1
ATOM 887 C C . GLN A 1 111 ? 5.063 -8.146 -16.748 1.00 96.75 111 GLN A C 1
ATOM 889 O O . GLN A 1 111 ? 5.188 -8.057 -17.969 1.00 96.75 111 GLN A O 1
ATOM 894 N N . ALA A 1 112 ? 3.865 -8.183 -16.155 1.00 97.00 112 ALA A N 1
ATOM 895 C CA . ALA A 1 112 ? 2.604 -8.202 -16.896 1.00 97.00 112 ALA A CA 1
ATOM 896 C C . ALA A 1 112 ? 2.364 -6.900 -17.681 1.00 97.00 112 ALA A C 1
ATOM 898 O O . ALA A 1 112 ? 1.871 -6.932 -18.807 1.00 97.00 112 ALA A O 1
ATOM 899 N N . MET A 1 113 ? 2.769 -5.745 -17.141 1.00 96.25 113 MET A N 1
ATOM 900 C CA . MET A 1 113 ? 2.720 -4.465 -17.857 1.00 96.25 113 MET A CA 1
ATOM 901 C C . MET A 1 113 ? 3.689 -4.418 -19.043 1.00 96.25 113 MET A C 1
ATOM 903 O O . MET A 1 113 ? 3.356 -3.858 -20.091 1.00 96.25 113 MET A O 1
ATOM 907 N N . ALA A 1 114 ? 4.882 -4.996 -18.901 1.00 95.38 114 ALA A N 1
ATOM 908 C CA . ALA A 1 114 ? 5.865 -5.056 -19.977 1.00 95.38 114 ALA A CA 1
ATOM 909 C C . ALA A 1 114 ? 5.418 -6.009 -21.095 1.00 95.38 114 ALA A C 1
ATOM 911 O O . ALA A 1 114 ? 5.345 -5.597 -22.255 1.00 95.38 114 ALA A O 1
ATOM 912 N N . SER A 1 115 ? 4.992 -7.227 -20.753 1.00 94.62 115 SER A N 1
ATOM 913 C CA . SER A 1 115 ? 4.473 -8.193 -21.730 1.00 94.62 115 SER A CA 1
ATOM 914 C C . SER A 1 115 ? 3.134 -7.760 -22.340 1.00 94.62 115 SER A C 1
ATOM 916 O O . SER A 1 115 ? 2.864 -8.032 -23.507 1.00 94.62 115 SER A O 1
ATOM 918 N N . GLY A 1 116 ? 2.323 -6.993 -21.606 1.00 95.38 116 GLY A N 1
ATOM 919 C CA . GLY A 1 116 ? 0.949 -6.664 -21.990 1.00 95.38 116 GLY A CA 1
ATOM 920 C C . GLY A 1 116 ? -0.054 -7.771 -21.642 1.00 95.38 116 GLY A C 1
ATOM 921 O O . GLY A 1 116 ? -1.102 -7.867 -22.282 1.00 95.38 116 GLY A O 1
ATOM 922 N N . ASP A 1 117 ? 0.253 -8.606 -20.645 1.00 96.44 117 ASP A N 1
ATOM 923 C CA . ASP A 1 117 ? -0.621 -9.681 -20.173 1.00 96.44 117 ASP A CA 1
ATOM 924 C C . ASP A 1 117 ? -1.800 -9.129 -19.355 1.00 96.44 117 ASP A C 1
ATOM 926 O O . ASP A 1 117 ? -1.753 -8.957 -18.134 1.00 96.44 117 ASP A O 1
ATOM 930 N N . ARG A 1 118 ? -2.905 -8.866 -20.053 1.00 97.19 118 ARG A N 1
ATOM 931 C CA . ARG A 1 118 ? -4.160 -8.408 -19.444 1.00 97.19 118 ARG A CA 1
ATOM 932 C C . ARG A 1 118 ? -4.782 -9.435 -18.497 1.00 97.19 118 ARG A C 1
ATOM 934 O O . ARG A 1 118 ? -5.491 -9.034 -17.574 1.00 97.19 118 ARG A O 1
ATOM 941 N N . GLY A 1 119 ? -4.566 -10.730 -18.734 1.00 97.44 119 GLY A N 1
ATOM 942 C CA . GLY A 1 119 ? -5.135 -11.797 -17.912 1.00 97.44 119 GLY A CA 1
ATOM 943 C C . GLY A 1 119 ? -4.512 -11.795 -16.523 1.00 97.44 119 GLY A C 1
ATOM 944 O O . GLY A 1 119 ? -5.224 -11.765 -15.515 1.00 97.44 119 GLY A O 1
ATOM 945 N N . GLU A 1 120 ? -3.184 -11.719 -16.475 1.00 97.44 120 GLU A N 1
ATOM 946 C CA . GLU A 1 120 ? -2.449 -11.620 -15.220 1.00 97.44 120 GLU A CA 1
ATOM 947 C C . GLU A 1 120 ? -2.751 -10.305 -14.490 1.00 97.44 120 GLU A C 1
ATOM 949 O O . GLU A 1 120 ? -3.031 -10.331 -13.290 1.00 97.44 120 GLU A O 1
ATOM 954 N N . LEU A 1 121 ? -2.808 -9.169 -15.201 1.00 97.00 121 LEU A N 1
ATOM 955 C CA . LEU A 1 121 ? -3.181 -7.882 -14.600 1.00 97.00 121 LEU A CA 1
ATOM 956 C C . LEU A 1 121 ? -4.557 -7.929 -13.932 1.00 97.00 121 LEU A C 1
ATOM 958 O O . LEU A 1 121 ? -4.693 -7.495 -12.787 1.00 97.00 121 LEU A O 1
ATOM 962 N N . ARG A 1 122 ? -5.569 -8.493 -14.601 1.00 95.94 122 ARG A N 1
ATOM 963 C CA . ARG A 1 122 ? -6.918 -8.631 -14.030 1.00 95.94 122 ARG A CA 1
ATOM 964 C C . ARG A 1 122 ? -6.927 -9.504 -12.776 1.00 95.94 122 ARG A C 1
ATOM 966 O O . ARG A 1 122 ? -7.719 -9.261 -11.872 1.00 95.94 122 ARG A O 1
ATOM 973 N N . ARG A 1 123 ? -6.060 -10.516 -12.713 1.00 95.69 123 ARG A N 1
ATOM 974 C CA . ARG A 1 123 ? -5.976 -11.430 -11.570 1.00 95.69 123 ARG A CA 1
ATOM 975 C C . ARG A 1 123 ? -5.319 -10.790 -10.351 1.00 95.69 123 ARG A C 1
ATOM 977 O O . ARG A 1 123 ? -5.742 -11.059 -9.230 1.00 95.69 123 ARG A O 1
ATOM 984 N N . ILE A 1 124 ? -4.266 -10.000 -10.557 1.00 96.62 124 ILE A N 1
ATOM 985 C CA . ILE A 1 124 ? -3.443 -9.477 -9.455 1.00 96.62 124 ILE A CA 1
ATOM 986 C C . ILE A 1 124 ? -3.861 -8.100 -8.969 1.00 96.62 124 ILE A C 1
ATOM 988 O O . ILE A 1 124 ? -3.446 -7.710 -7.883 1.00 96.62 124 ILE A O 1
ATOM 992 N N . THR A 1 125 ? -4.624 -7.344 -9.755 1.00 95.75 125 THR A N 1
ATOM 993 C CA . THR A 1 125 ? -5.004 -5.968 -9.420 1.00 95.75 125 THR A CA 1
ATOM 994 C C . THR A 1 125 ? -6.467 -5.863 -9.013 1.00 95.75 125 THR A C 1
ATOM 996 O O . THR A 1 125 ? -7.308 -6.682 -9.378 1.00 95.75 125 THR A O 1
ATOM 999 N N . MET A 1 126 ? -6.781 -4.834 -8.232 1.00 94.00 126 MET A N 1
ATOM 1000 C CA . MET A 1 126 ? -8.164 -4.446 -7.975 1.00 94.00 126 MET A CA 1
ATOM 1001 C C . MET A 1 126 ? -8.803 -3.917 -9.274 1.00 94.00 126 MET A C 1
ATOM 1003 O O . MET A 1 126 ? -8.109 -3.240 -10.037 1.00 94.00 126 MET A O 1
ATOM 1007 N N . PRO A 1 127 ? -10.109 -4.146 -9.521 1.00 92.12 127 PRO A N 1
ATOM 1008 C CA . PRO A 1 127 ? -10.772 -3.782 -10.780 1.00 92.12 127 PRO A CA 1
ATOM 1009 C C . PRO A 1 127 ? -10.527 -2.335 -11.228 1.00 92.12 127 PRO A C 1
ATOM 1011 O O . PRO A 1 127 ? -10.140 -2.088 -12.363 1.00 92.12 127 PRO A O 1
ATOM 1014 N N . ARG A 1 128 ? -10.622 -1.375 -10.301 1.00 91.06 128 ARG A N 1
ATOM 1015 C CA . ARG A 1 128 ? -10.378 0.042 -10.602 1.00 91.06 128 ARG A CA 1
ATOM 1016 C C . ARG A 1 128 ? -8.953 0.320 -11.101 1.00 91.06 128 ARG A C 1
ATOM 1018 O O . ARG A 1 128 ? -8.755 1.191 -11.945 1.00 91.06 128 ARG A O 1
ATOM 1025 N N . LEU A 1 129 ? -7.955 -0.378 -10.557 1.00 94.00 129 LEU A N 1
ATOM 1026 C CA . LEU A 1 129 ? -6.575 -0.251 -11.020 1.00 94.00 129 LEU A CA 1
ATOM 1027 C C . LEU A 1 129 ? -6.409 -0.924 -12.384 1.00 94.00 129 LEU A C 1
ATOM 1029 O O . LEU A 1 129 ? -5.783 -0.340 -13.266 1.00 94.00 129 LEU A O 1
ATOM 1033 N N . TYR A 1 130 ? -7.001 -2.108 -12.565 1.00 95.94 130 TYR A N 1
ATOM 1034 C CA . TYR A 1 130 ? -7.000 -2.818 -13.841 1.00 95.94 130 TYR A CA 1
ATOM 1035 C C . TYR A 1 130 ? -7.500 -1.930 -14.982 1.00 95.94 130 TYR A C 1
ATOM 1037 O O . TYR A 1 130 ? -6.803 -1.804 -15.983 1.00 95.94 130 TYR A O 1
ATOM 1045 N N . ASP A 1 131 ? -8.640 -1.258 -14.809 1.00 94.50 131 ASP A N 1
ATOM 1046 C CA . ASP A 1 131 ? -9.228 -0.409 -15.853 1.00 94.50 131 ASP A CA 1
ATOM 1047 C C . ASP A 1 131 ? -8.263 0.710 -16.286 1.00 94.50 131 ASP A C 1
ATOM 1049 O O . ASP A 1 131 ? -8.076 0.978 -17.474 1.00 94.50 131 ASP A O 1
ATOM 1053 N N . SER A 1 132 ? -7.568 1.334 -15.328 1.00 94.50 132 SER A N 1
ATOM 1054 C CA . SER A 1 132 ? -6.562 2.364 -15.616 1.00 94.50 132 SER A CA 1
ATOM 1055 C C . SER A 1 132 ? -5.338 1.808 -16.362 1.00 94.50 132 SER A C 1
ATOM 1057 O O . SER A 1 132 ? -4.814 2.450 -17.283 1.00 94.50 132 SER A O 1
ATOM 1059 N N . LEU A 1 133 ? -4.884 0.610 -15.991 1.00 96.00 133 LEU A N 1
ATOM 1060 C CA . LEU A 1 133 ? -3.752 -0.056 -16.635 1.00 96.00 133 LEU A CA 1
ATOM 1061 C C . LEU A 1 133 ? -4.113 -0.566 -18.034 1.00 96.00 133 LEU A C 1
ATOM 1063 O O . LEU A 1 133 ? -3.310 -0.425 -18.955 1.00 96.00 133 LEU A O 1
ATOM 1067 N N . ASP A 1 134 ? -5.323 -1.083 -18.231 1.00 96.62 134 ASP A N 1
ATOM 1068 C CA . ASP A 1 134 ? -5.799 -1.562 -19.529 1.00 96.62 134 ASP A CA 1
ATOM 1069 C C . ASP A 1 134 ? -5.937 -0.419 -20.544 1.00 96.62 134 ASP A C 1
ATOM 1071 O O . ASP A 1 134 ? -5.516 -0.545 -21.699 1.00 96.62 134 ASP A O 1
ATOM 1075 N N . LEU A 1 135 ? -6.410 0.751 -20.101 1.00 95.88 135 LEU A N 1
ATOM 1076 C CA . LEU A 1 135 ? -6.389 1.971 -20.914 1.00 95.88 135 LEU A CA 1
ATOM 1077 C C . LEU A 1 135 ? -4.962 2.374 -21.306 1.00 95.88 135 LEU A C 1
ATOM 1079 O O . LEU A 1 135 ? -4.728 2.830 -22.427 1.00 95.88 135 LEU A O 1
ATOM 1083 N N . THR A 1 136 ? -3.999 2.194 -20.400 1.00 94.50 136 THR A N 1
ATOM 1084 C CA . THR A 1 136 ? -2.584 2.480 -20.670 1.00 94.50 136 THR A CA 1
ATOM 1085 C C . THR A 1 136 ? -2.005 1.500 -21.691 1.00 94.50 136 THR A C 1
ATOM 1087 O O . THR A 1 136 ? -1.343 1.923 -22.640 1.00 94.50 136 THR A O 1
ATOM 1090 N N . LEU A 1 137 ? -2.299 0.204 -21.556 1.00 95.31 137 LEU A N 1
ATOM 1091 C CA . LEU A 1 137 ? -1.882 -0.820 -22.515 1.00 95.31 137 LEU A CA 1
ATOM 1092 C C . LEU A 1 137 ? -2.510 -0.616 -23.894 1.00 95.31 137 LEU A C 1
ATOM 1094 O O . LEU A 1 137 ? -1.842 -0.802 -24.907 1.00 95.31 137 LEU A O 1
ATOM 1098 N N . SER A 1 138 ? -3.769 -0.189 -23.946 1.00 94.06 138 SER A N 1
ATOM 1099 C CA . SER A 1 138 ? -4.481 0.049 -25.205 1.00 94.06 138 SER A CA 1
ATOM 1100 C C . SER A 1 138 ? -3.892 1.211 -26.011 1.00 94.06 138 SER A C 1
ATOM 1102 O O . SER A 1 138 ? -3.967 1.204 -27.237 1.00 94.06 138 SER A O 1
ATOM 1104 N N . LYS A 1 139 ? -3.249 2.176 -25.341 1.00 93.69 139 LYS A N 1
ATOM 1105 C CA . LYS A 1 139 ? -2.529 3.298 -25.969 1.00 93.69 139 LYS A CA 1
ATOM 1106 C C . LYS A 1 139 ? -1.088 2.953 -26.371 1.00 93.69 139 LYS A C 1
ATOM 1108 O O . LYS A 1 139 ? -0.414 3.781 -26.981 1.00 93.69 139 LYS A O 1
ATOM 1113 N N . ARG A 1 140 ? -0.581 1.771 -26.007 1.00 91.12 140 ARG A N 1
ATOM 1114 C CA . ARG A 1 140 ? 0.806 1.370 -26.274 1.00 91.12 140 ARG A CA 1
ATOM 1115 C C . ARG A 1 140 ? 1.014 1.121 -27.768 1.00 91.12 140 ARG A C 1
ATOM 1117 O O . ARG A 1 140 ? 0.196 0.471 -28.416 1.00 91.12 140 ARG A O 1
ATOM 1124 N N . ASN A 1 141 ? 2.146 1.581 -28.304 1.00 87.94 141 ASN A N 1
ATOM 1125 C CA . ASN A 1 141 ? 2.533 1.243 -29.671 1.00 87.94 141 ASN A CA 1
ATOM 1126 C C . ASN A 1 141 ? 2.806 -0.268 -29.778 1.00 87.94 141 ASN A C 1
ATOM 1128 O O . ASN A 1 141 ? 3.649 -0.802 -29.058 1.00 87.94 141 ASN A O 1
ATOM 1132 N N . LYS A 1 142 ? 2.099 -0.942 -30.688 1.00 86.06 142 LYS A N 1
ATOM 1133 C CA . LYS A 1 142 ? 2.219 -2.387 -30.923 1.00 86.06 142 LYS A CA 1
ATOM 1134 C C . LYS A 1 142 ? 3.540 -2.782 -31.590 1.00 86.06 142 LYS A C 1
ATOM 1136 O O . LYS A 1 142 ? 3.923 -3.938 -31.472 1.00 86.06 142 LYS A O 1
ATOM 1141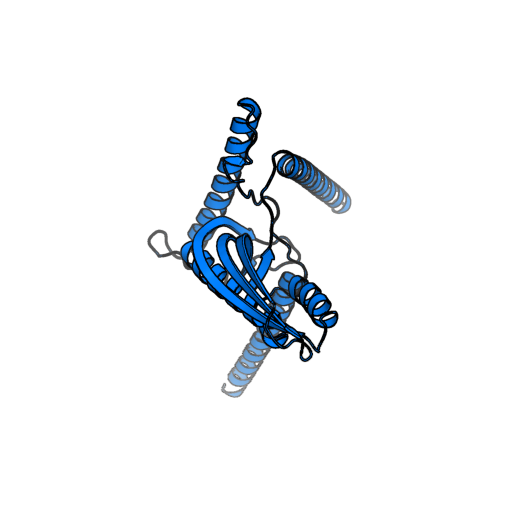 N N . SER A 1 143 ? 4.235 -1.854 -32.260 1.00 86.88 143 SER A N 1
ATOM 1142 C CA . SER A 1 143 ? 5.540 -2.130 -32.885 1.00 86.88 143 SER A CA 1
ATOM 1143 C C . SER A 1 143 ? 6.705 -2.147 -31.893 1.00 86.88 143 SER A C 1
ATOM 1145 O O . SER A 1 143 ? 7.809 -2.538 -32.266 1.00 86.88 143 SER A O 1
ATOM 1147 N N . VAL A 1 144 ? 6.476 -1.719 -30.645 1.00 89.75 144 VAL A N 1
ATOM 1148 C CA . VAL A 1 144 ? 7.514 -1.614 -29.618 1.00 89.75 144 VAL A CA 1
ATOM 1149 C C . VAL A 1 144 ? 7.356 -2.735 -28.601 1.00 89.75 144 VAL A C 1
ATOM 1151 O O . VAL A 1 144 ? 6.412 -2.756 -27.807 1.00 89.75 144 VAL A O 1
ATOM 1154 N N . THR A 1 145 ? 8.334 -3.634 -28.573 1.00 91.38 145 THR A N 1
ATOM 1155 C CA . THR A 1 145 ? 8.464 -4.637 -27.517 1.00 91.38 145 THR A CA 1
ATOM 1156 C C . THR A 1 145 ? 9.077 -3.979 -26.290 1.00 91.38 145 THR A C 1
ATOM 1158 O O . THR A 1 145 ? 10.092 -3.291 -26.385 1.00 91.38 145 THR A O 1
ATOM 1161 N N . THR A 1 146 ? 8.442 -4.152 -25.133 1.00 94.00 146 THR A N 1
ATOM 1162 C CA . THR A 1 146 ? 8.919 -3.606 -23.859 1.00 94.00 146 THR A CA 1
ATOM 1163 C C . THR A 1 146 ? 9.255 -4.752 -22.918 1.00 94.00 146 THR A C 1
ATOM 1165 O O . THR A 1 146 ? 8.421 -5.626 -22.704 1.00 94.00 146 THR A O 1
ATOM 1168 N N . THR A 1 147 ? 10.444 -4.731 -22.324 1.00 94.81 147 THR A N 1
ATOM 1169 C CA . THR A 1 147 ? 10.836 -5.648 -21.249 1.00 94.81 147 THR A CA 1
ATOM 1170 C C . THR A 1 147 ? 11.094 -4.848 -19.979 1.00 94.81 147 THR A C 1
ATOM 1172 O O . THR A 1 147 ? 11.585 -3.717 -20.015 1.00 94.81 147 THR A O 1
ATOM 1175 N N . TRP A 1 148 ? 10.720 -5.417 -18.838 1.00 96.69 148 TRP A N 1
ATOM 1176 C CA . TRP A 1 148 ? 10.949 -4.817 -17.532 1.00 96.69 148 TRP A CA 1
ATOM 1177 C C . TRP A 1 148 ? 11.519 -5.867 -16.596 1.00 96.69 148 TRP A C 1
ATOM 1179 O O . TRP A 1 148 ? 11.042 -7.001 -16.567 1.00 96.69 148 TRP A O 1
ATOM 1189 N N . GLN A 1 149 ? 12.524 -5.473 -15.824 1.00 96.31 149 GLN A N 1
ATOM 1190 C CA . GLN A 1 149 ? 13.130 -6.336 -14.824 1.00 96.31 149 GLN A CA 1
ATOM 1191 C C . GLN A 1 149 ? 13.642 -5.536 -13.631 1.00 96.31 149 GLN A C 1
ATOM 1193 O O . GLN A 1 149 ? 14.098 -4.392 -13.755 1.00 96.31 149 GLN A O 1
ATOM 1198 N N . ILE A 1 150 ? 13.613 -6.173 -12.466 1.00 97.12 150 ILE A N 1
ATOM 1199 C CA . ILE A 1 150 ? 14.249 -5.655 -11.260 1.00 97.12 150 ILE A CA 1
ATOM 1200 C C . ILE A 1 150 ? 15.708 -6.104 -11.274 1.00 97.12 150 ILE A C 1
ATOM 1202 O O . ILE A 1 150 ? 16.001 -7.293 -11.264 1.00 97.12 150 ILE A O 1
ATOM 1206 N N . MET A 1 151 ? 16.623 -5.138 -11.288 1.00 97.12 151 MET A N 1
ATOM 1207 C CA . MET A 1 151 ? 18.066 -5.386 -11.250 1.00 97.12 151 MET A CA 1
ATOM 1208 C C . MET A 1 151 ? 18.562 -5.615 -9.824 1.00 97.12 151 MET A C 1
ATOM 1210 O O . MET A 1 151 ? 19.447 -6.431 -9.601 1.00 97.12 151 MET A O 1
ATOM 1214 N N . ASN A 1 152 ? 18.032 -4.856 -8.860 1.00 96.75 152 ASN A N 1
ATOM 1215 C CA . ASN A 1 152 ? 18.425 -4.978 -7.460 1.00 96.75 152 ASN A CA 1
ATOM 1216 C C . ASN A 1 152 ? 17.297 -4.551 -6.513 1.00 96.75 152 ASN A C 1
ATOM 1218 O O . ASN A 1 152 ? 16.598 -3.570 -6.784 1.00 96.75 152 ASN A O 1
ATOM 1222 N N . TYR A 1 153 ? 17.181 -5.241 -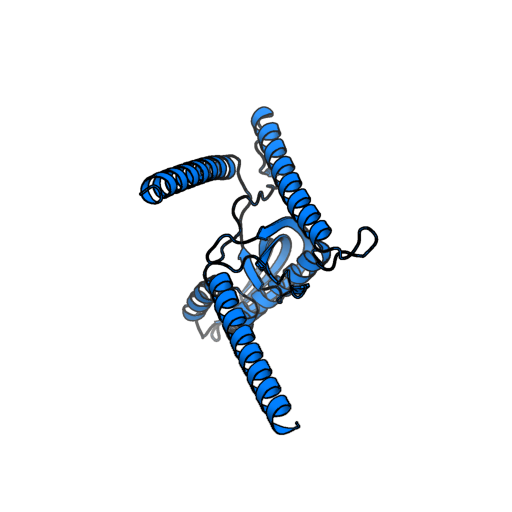5.378 1.00 95.69 153 TYR A N 1
ATOM 1223 C CA . TYR A 1 153 ? 16.334 -4.862 -4.247 1.00 95.69 153 TYR A CA 1
ATOM 1224 C C . TYR A 1 153 ? 17.197 -4.231 -3.152 1.00 95.69 153 TYR A C 1
ATOM 1226 O O . TYR A 1 153 ? 17.971 -4.924 -2.498 1.00 95.69 153 TYR A O 1
ATOM 1234 N N . HIS A 1 154 ? 17.026 -2.932 -2.907 1.00 96.81 154 HIS A N 1
ATOM 1235 C CA . HIS A 1 154 ? 17.767 -2.223 -1.857 1.00 96.81 154 HIS A CA 1
ATOM 1236 C C . HIS A 1 154 ? 17.068 -2.333 -0.507 1.00 96.81 154 HIS A C 1
ATOM 1238 O O . HIS A 1 154 ? 17.699 -2.598 0.512 1.00 96.81 154 HIS A O 1
ATOM 1244 N N . SER A 1 155 ? 15.749 -2.128 -0.482 1.00 96.00 155 SER A N 1
ATOM 1245 C CA . SER A 1 155 ? 14.957 -2.283 0.737 1.00 96.00 155 SER A CA 1
ATOM 1246 C C . SER A 1 155 ? 13.486 -2.555 0.430 1.00 96.00 155 SER A C 1
ATOM 1248 O O . SER A 1 155 ? 12.956 -2.136 -0.597 1.00 96.00 155 SER A O 1
ATOM 1250 N N . ALA A 1 156 ? 12.811 -3.265 1.333 1.00 96.62 156 ALA A N 1
ATOM 1251 C CA . ALA A 1 156 ? 11.362 -3.418 1.304 1.00 96.62 156 ALA A CA 1
ATOM 1252 C C . ALA A 1 156 ? 10.829 -3.416 2.738 1.00 96.62 156 ALA A C 1
ATOM 1254 O O . ALA A 1 156 ? 11.250 -4.232 3.559 1.00 96.62 156 ALA A O 1
ATOM 1255 N N . ARG A 1 157 ? 9.909 -2.501 3.060 1.00 96.38 157 ARG A N 1
ATOM 1256 C CA . ARG A 1 157 ? 9.360 -2.377 4.418 1.00 96.38 157 ARG A CA 1
ATOM 1257 C C . ARG A 1 157 ? 7.893 -1.983 4.412 1.00 96.38 157 ARG A C 1
ATOM 1259 O O . ARG A 1 157 ? 7.471 -1.115 3.656 1.00 96.38 157 ARG A O 1
ATOM 1266 N N . VAL A 1 158 ? 7.122 -2.577 5.319 1.00 96.88 158 VAL A N 1
ATOM 1267 C CA . VAL A 1 158 ? 5.732 -2.170 5.564 1.00 96.88 158 VAL A CA 1
ATOM 1268 C C . VAL A 1 158 ? 5.746 -0.818 6.268 1.00 96.88 158 VAL A C 1
ATOM 1270 O O . VAL A 1 158 ? 6.162 -0.741 7.427 1.00 96.88 158 VAL A O 1
ATOM 1273 N N . VAL A 1 159 ? 5.298 0.234 5.590 1.00 95.62 159 VAL A N 1
ATOM 1274 C CA . VAL A 1 159 ? 5.254 1.596 6.142 1.00 95.62 159 VAL A CA 1
ATOM 1275 C C . VAL A 1 159 ? 3.947 1.881 6.866 1.00 95.62 159 VAL A C 1
ATOM 1277 O O . VAL A 1 159 ? 3.967 2.601 7.862 1.00 95.62 159 VAL A O 1
ATOM 1280 N N . ALA A 1 160 ? 2.856 1.243 6.439 1.00 95.06 160 ALA A N 1
ATOM 1281 C CA . ALA A 1 160 ? 1.569 1.307 7.111 1.00 95.06 160 ALA A CA 1
ATOM 1282 C C . ALA A 1 160 ? 0.788 -0.003 6.931 1.00 95.06 160 ALA A C 1
ATOM 1284 O O . ALA A 1 160 ? 0.943 -0.693 5.923 1.00 95.06 160 ALA A O 1
ATOM 1285 N N . HIS A 1 161 ? -0.016 -0.381 7.923 1.00 95.62 161 HIS A N 1
ATOM 1286 C CA . HIS A 1 161 ? -0.789 -1.626 7.918 1.00 95.62 161 HIS A CA 1
ATOM 1287 C C . HIS A 1 161 ? -2.048 -1.41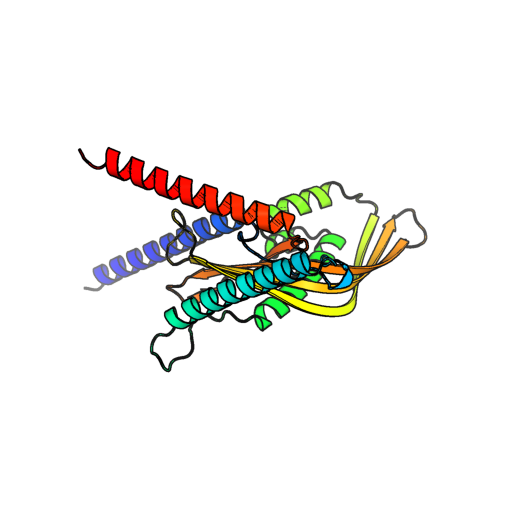8 8.738 1.00 95.62 161 HIS A C 1
ATOM 1289 O O . HIS A 1 161 ? -1.951 -1.188 9.937 1.00 95.62 161 HIS A O 1
ATOM 1295 N N . ARG A 1 162 ? -3.209 -1.496 8.092 1.00 93.75 162 ARG A N 1
ATOM 1296 C CA . ARG A 1 162 ? -4.497 -1.177 8.700 1.00 93.75 162 ARG A CA 1
ATOM 1297 C C . ARG A 1 162 ? -5.503 -2.274 8.420 1.00 93.75 162 ARG A C 1
ATOM 1299 O O . ARG A 1 162 ? -5.494 -2.899 7.360 1.00 93.75 162 ARG A O 1
ATOM 1306 N N . CYS A 1 163 ? -6.384 -2.490 9.386 1.00 92.12 163 CYS A N 1
ATOM 1307 C CA . CYS A 1 163 ? -7.554 -3.337 9.236 1.00 92.12 163 CYS A CA 1
ATOM 1308 C C . CYS A 1 163 ? -8.790 -2.559 9.675 1.00 92.12 163 CYS A C 1
ATOM 1310 O O . CYS A 1 163 ? -8.742 -1.841 10.673 1.00 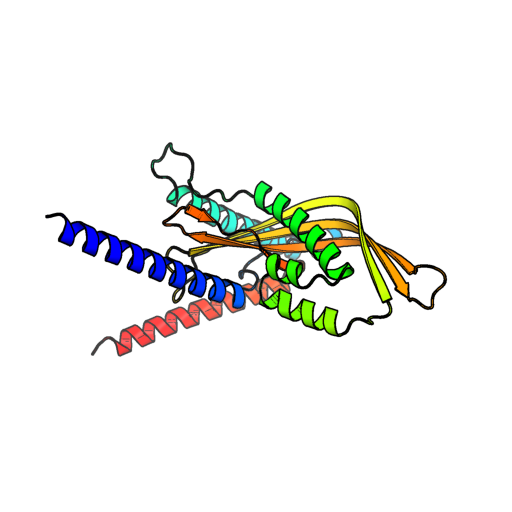92.12 163 CYS A O 1
ATOM 1312 N N . ALA A 1 164 ? -9.889 -2.709 8.945 1.00 87.56 164 ALA A N 1
ATOM 1313 C CA . ALA A 1 164 ? -11.146 -2.048 9.260 1.00 87.56 164 ALA A CA 1
ATOM 1314 C C . ALA A 1 164 ? -12.332 -2.973 8.982 1.00 87.56 164 ALA A C 1
ATOM 1316 O O . ALA A 1 164 ? -12.328 -3.735 8.015 1.00 87.56 164 ALA A O 1
ATOM 1317 N N . LEU A 1 165 ? -13.353 -2.882 9.832 1.00 85.81 165 LEU A N 1
ATOM 1318 C CA . LEU A 1 165 ? -14.686 -3.384 9.516 1.00 85.81 165 LEU A CA 1
ATOM 1319 C C . LEU A 1 165 ? -15.366 -2.362 8.611 1.00 85.81 165 LEU A C 1
ATOM 1321 O O . LEU A 1 165 ? -15.295 -1.159 8.876 1.00 85.81 165 LEU A O 1
ATOM 1325 N N . LEU A 1 166 ? -16.003 -2.833 7.546 1.00 80.81 166 LEU A N 1
ATOM 1326 C CA . LEU A 1 166 ? -16.750 -1.944 6.668 1.00 80.81 166 LEU A CA 1
ATOM 1327 C C . LEU A 1 166 ? -18.126 -1.629 7.283 1.00 80.81 166 LEU A C 1
ATOM 1329 O O . LEU A 1 166 ? -18.769 -2.534 7.819 1.00 80.81 166 LEU A O 1
ATOM 1333 N N . PRO A 1 167 ? -18.587 -0.365 7.231 1.00 74.44 167 PRO A N 1
ATOM 1334 C CA . PRO A 1 167 ? -19.934 -0.012 7.666 1.00 74.44 167 PRO A CA 1
ATOM 1335 C C . PRO A 1 167 ? -20.989 -0.582 6.705 1.00 74.44 167 PRO A C 1
ATOM 1337 O O . PRO A 1 167 ? -20.675 -1.009 5.594 1.00 74.44 167 PRO A O 1
ATOM 1340 N N . ALA A 1 168 ? -22.262 -0.551 7.107 1.00 69.06 168 ALA A N 1
ATOM 1341 C CA . ALA A 1 168 ? -23.370 -0.869 6.205 1.00 69.06 168 ALA A CA 1
ATOM 1342 C C . ALA A 1 168 ? -23.274 -0.030 4.905 1.00 69.06 168 ALA A C 1
ATOM 1344 O O . ALA A 1 168 ? -22.883 1.139 4.976 1.00 69.06 168 ALA A O 1
ATOM 1345 N N . PRO A 1 169 ? -23.604 -0.591 3.725 1.00 70.00 169 PRO A N 1
ATOM 1346 C CA . PRO A 1 169 ? -24.319 -1.853 3.493 1.00 70.00 169 PRO A CA 1
ATOM 1347 C C . PRO A 1 169 ? -23.424 -3.103 3.410 1.0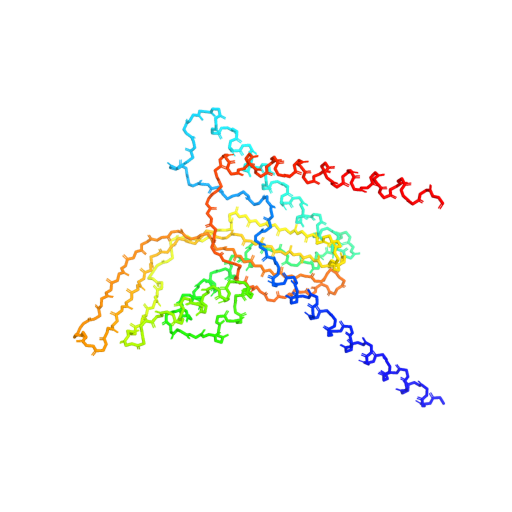0 70.00 169 PRO A C 1
ATOM 1349 O O . PRO A 1 169 ? -23.906 -4.177 3.057 1.00 70.00 169 PRO A O 1
ATOM 1352 N N . PHE A 1 170 ? -22.126 -2.995 3.705 1.00 77.19 170 PHE A N 1
ATOM 1353 C CA . PHE A 1 170 ? -21.229 -4.144 3.634 1.00 77.19 170 PHE A CA 1
ATOM 1354 C C . PHE A 1 170 ? -21.497 -5.155 4.767 1.00 77.19 170 PHE A C 1
ATOM 1356 O O . PHE A 1 170 ? -22.015 -4.782 5.824 1.00 77.19 170 PHE A O 1
ATOM 1363 N N . PRO A 1 171 ? -21.147 -6.444 4.589 1.00 79.69 171 PRO A N 1
ATOM 1364 C CA . PRO A 1 171 ? -21.404 -7.467 5.591 1.00 79.69 171 PRO A CA 1
ATOM 1365 C C . PRO A 1 171 ? -20.642 -7.159 6.879 1.00 79.69 171 PRO A C 1
ATOM 1367 O O . PRO A 1 171 ? -19.426 -6.979 6.852 1.00 79.69 171 PRO A O 1
ATOM 1370 N N . ALA A 1 172 ? -21.330 -7.203 8.021 1.00 79.62 172 ALA A N 1
ATOM 1371 C CA . ALA A 1 172 ? -20.747 -6.884 9.330 1.00 79.62 172 ALA A CA 1
ATOM 1372 C C . ALA A 1 172 ? -19.552 -7.778 9.725 1.00 79.62 172 ALA A C 1
ATOM 1374 O O . ALA A 1 172 ? -18.735 -7.405 10.564 1.00 79.62 172 ALA A O 1
ATOM 1375 N N . ASN A 1 173 ? -19.433 -8.959 9.111 1.00 83.44 173 ASN A N 1
ATOM 1376 C CA . ASN A 1 173 ? -18.335 -9.898 9.339 1.00 83.44 173 ASN A CA 1
ATOM 1377 C C . ASN A 1 173 ? -17.154 -9.696 8.378 1.00 83.44 173 ASN A C 1
ATOM 1379 O O . ASN A 1 173 ? -16.181 -10.444 8.456 1.00 83.44 173 ASN A O 1
ATOM 1383 N N . MET A 1 174 ? -17.225 -8.735 7.457 1.00 86.19 174 MET A N 1
ATOM 1384 C CA . MET A 1 174 ? -16.162 -8.483 6.496 1.00 86.19 174 MET A CA 1
ATOM 1385 C C . MET A 1 174 ? -15.135 -7.512 7.073 1.00 86.19 174 MET A C 1
ATOM 1387 O O . MET A 1 174 ? -15.449 -6.372 7.413 1.00 86.19 174 MET A O 1
ATOM 1391 N N . VAL A 1 175 ? -13.888 -7.968 7.153 1.00 89.38 175 VAL A N 1
ATOM 1392 C CA . VAL A 1 175 ? -12.744 -7.133 7.526 1.00 89.38 175 VAL A CA 1
ATOM 1393 C C . VAL A 1 175 ? -11.923 -6.876 6.271 1.00 89.38 175 VAL A C 1
ATOM 1395 O O . VAL A 1 175 ? -11.548 -7.806 5.560 1.00 89.38 175 VAL A O 1
ATOM 1398 N N . VAL A 1 176 ? -11.626 -5.614 5.995 1.00 91.81 176 VAL A N 1
ATOM 1399 C CA . VAL A 1 176 ? -10.645 -5.228 4.982 1.00 91.81 176 VAL A CA 1
ATOM 1400 C C . VAL A 1 176 ? -9.291 -5.093 5.654 1.00 91.81 176 VAL A C 1
ATOM 1402 O O . VAL A 1 176 ? -9.169 -4.420 6.676 1.00 91.81 176 VAL A O 1
ATOM 1405 N N . GLU A 1 177 ? -8.277 -5.716 5.066 1.00 94.19 177 GLU A N 1
ATOM 1406 C CA . GLU A 1 177 ? -6.880 -5.536 5.430 1.00 94.19 177 GLU A CA 1
ATOM 1407 C C . GLU A 1 177 ? -6.152 -4.862 4.273 1.00 94.19 177 GLU A C 1
ATOM 1409 O O . GLU A 1 177 ? -6.161 -5.348 3.141 1.00 94.19 177 GLU A O 1
ATOM 1414 N N . GLN A 1 178 ? -5.484 -3.755 4.574 1.00 95.81 178 GLN A N 1
ATOM 1415 C CA . GLN A 1 178 ? -4.640 -3.058 3.620 1.00 95.81 178 GLN A CA 1
ATOM 1416 C C . GLN A 1 178 ? -3.266 -2.802 4.218 1.00 95.81 178 GLN A C 1
ATOM 1418 O O . GLN A 1 178 ? -3.120 -2.490 5.403 1.00 95.81 178 GLN A O 1
ATOM 1423 N N . ALA A 1 179 ? -2.242 -2.918 3.386 1.00 96.88 179 ALA A N 1
ATOM 1424 C CA . ALA A 1 179 ? -0.878 -2.602 3.764 1.00 96.88 179 ALA A CA 1
ATOM 1425 C C . ALA A 1 179 ? -0.223 -1.763 2.676 1.00 96.88 179 ALA A C 1
ATOM 1427 O O . ALA A 1 179 ? -0.418 -2.010 1.488 1.00 96.88 179 ALA A O 1
ATOM 1428 N N . ILE A 1 180 ? 0.574 -0.789 3.104 1.00 97.25 180 ILE A N 1
ATOM 1429 C CA . ILE A 1 180 ? 1.427 0.004 2.232 1.00 97.25 180 ILE A CA 1
ATOM 1430 C C . ILE A 1 180 ? 2.866 -0.424 2.480 1.00 97.25 180 ILE A C 1
ATOM 1432 O O . ILE A 1 180 ? 3.350 -0.424 3.620 1.00 97.25 180 ILE A O 1
ATOM 1436 N N . VAL A 1 181 ? 3.556 -0.790 1.409 1.00 97.75 181 VAL A N 1
ATOM 1437 C CA . VAL A 1 181 ? 4.937 -1.263 1.437 1.00 97.75 181 VAL A CA 1
ATOM 1438 C C . VAL A 1 181 ? 5.793 -0.323 0.608 1.00 97.75 181 VAL A C 1
ATOM 1440 O O . VAL A 1 181 ? 5.540 -0.137 -0.575 1.00 97.75 181 VAL A O 1
ATOM 1443 N N . ALA A 1 182 ? 6.816 0.263 1.224 1.00 97.50 182 ALA A N 1
ATOM 1444 C CA . ALA A 1 182 ? 7.853 0.969 0.487 1.00 97.50 182 ALA A CA 1
ATOM 1445 C C . ALA A 1 182 ? 8.823 -0.064 -0.087 1.00 97.50 182 ALA A C 1
ATOM 1447 O O . ALA A 1 182 ? 9.411 -0.831 0.683 1.00 97.50 182 ALA A O 1
ATOM 1448 N N . ILE A 1 183 ? 8.970 -0.084 -1.409 1.00 97.75 183 ILE A N 1
ATOM 1449 C CA . ILE A 1 183 ? 9.878 -0.966 -2.141 1.00 97.75 183 ILE A CA 1
ATOM 1450 C C . ILE A 1 183 ? 10.885 -0.087 -2.887 1.00 97.75 183 ILE A C 1
ATOM 1452 O O . ILE A 1 183 ? 10.513 0.663 -3.784 1.00 97.75 183 ILE A O 1
ATOM 1456 N N . ASP A 1 184 ? 12.156 -0.174 -2.502 1.00 97.44 184 ASP A N 1
ATOM 1457 C CA . ASP A 1 184 ? 13.275 0.522 -3.141 1.00 97.44 184 ASP A CA 1
ATOM 1458 C C . ASP A 1 184 ? 14.045 -0.458 -4.024 1.00 97.44 184 ASP A C 1
ATOM 1460 O O . ASP A 1 184 ? 14.653 -1.419 -3.537 1.00 97.44 184 ASP A O 1
ATOM 1464 N N . THR A 1 185 ? 13.996 -0.221 -5.332 1.00 98.00 185 THR A N 1
ATOM 1465 C CA . THR A 1 185 ? 14.594 -1.096 -6.343 1.00 98.00 185 THR A CA 1
ATOM 1466 C C . THR A 1 185 ? 15.342 -0.300 -7.399 1.00 98.00 185 THR A C 1
ATOM 1468 O O . THR A 1 185 ? 14.982 0.830 -7.724 1.00 98.00 185 THR A O 1
ATOM 1471 N N . THR A 1 186 ? 16.370 -0.918 -7.978 1.00 98.31 186 THR A N 1
ATOM 1472 C CA . THR A 1 186 ? 16.885 -0.515 -9.289 1.00 98.31 186 THR A CA 1
ATOM 1473 C C . THR A 1 186 ? 16.161 -1.330 -10.345 1.00 98.31 186 THR A C 1
ATOM 1475 O O . THR A 1 186 ? 16.219 -2.558 -10.319 1.00 98.31 186 THR A O 1
ATOM 1478 N N . GLN A 1 187 ? 15.494 -0.657 -11.273 1.00 97.50 187 GLN A N 1
ATOM 1479 C CA . GLN A 1 187 ? 14.715 -1.279 -12.337 1.00 97.50 187 GLN A CA 1
ATOM 1480 C C . GLN A 1 187 ? 15.334 -0.960 -13.690 1.00 97.50 187 GLN A C 1
ATOM 1482 O O . GLN A 1 187 ? 15.879 0.129 -13.893 1.00 97.50 187 GLN A O 1
ATOM 1487 N N . LYS A 1 188 ? 15.236 -1.911 -14.615 1.00 96.94 188 LYS A N 1
ATOM 1488 C CA . LYS A 1 188 ? 15.630 -1.750 -16.009 1.00 96.94 188 LYS A CA 1
ATOM 1489 C C . LYS A 1 188 ? 14.395 -1.911 -16.883 1.00 96.94 188 LYS A C 1
ATOM 1491 O O . LYS A 1 188 ? 13.682 -2.905 -16.779 1.00 96.94 188 LYS A O 1
ATOM 1496 N N . LEU A 1 189 ? 14.164 -0.918 -17.729 1.00 95.81 189 LEU A N 1
ATOM 1497 C CA . LEU A 1 189 ? 13.137 -0.921 -18.759 1.00 95.81 189 LEU A CA 1
ATOM 1498 C C . LEU A 1 189 ? 13.838 -0.880 -20.112 1.00 95.81 189 LEU A C 1
ATOM 1500 O O . LEU A 1 189 ? 14.562 0.079 -20.383 1.00 95.81 189 LEU A O 1
ATOM 1504 N N . GLU A 1 190 ? 13.623 -1.879 -20.957 1.00 94.69 190 GLU A N 1
ATOM 1505 C CA . GLU A 1 190 ? 14.118 -1.858 -22.333 1.00 94.69 190 GLU A CA 1
ATOM 1506 C C . GLU A 1 190 ? 12.959 -1.765 -23.308 1.00 94.69 190 GLU A C 1
ATOM 1508 O O . GLU A 1 190 ? 11.896 -2.354 -23.110 1.00 94.69 190 GLU A O 1
ATOM 1513 N N . ARG A 1 191 ? 13.165 -0.980 -24.361 1.00 92.56 191 ARG A N 1
ATOM 1514 C CA . ARG A 1 191 ? 12.221 -0.828 -25.460 1.00 92.56 191 ARG A CA 1
ATOM 1515 C C . ARG A 1 191 ? 12.938 -1.112 -26.763 1.00 92.56 191 ARG A C 1
ATOM 1517 O O . ARG A 1 191 ? 13.951 -0.480 -27.053 1.00 92.56 191 ARG A O 1
ATOM 1524 N N . MET A 1 192 ? 12.391 -2.033 -27.537 1.00 91.00 192 MET A N 1
ATOM 1525 C CA . MET A 1 192 ? 12.874 -2.389 -28.861 1.00 91.00 192 MET A CA 1
ATOM 1526 C C . MET A 1 192 ? 11.760 -2.107 -29.860 1.00 91.00 192 MET A C 1
ATOM 1528 O O . MET A 1 192 ? 10.710 -2.749 -29.812 1.00 91.00 192 MET A O 1
ATOM 1532 N N . ASP A 1 193 ? 11.961 -1.113 -30.721 1.00 88.12 193 ASP A N 1
ATOM 1533 C CA . ASP A 1 193 ? 11.114 -0.941 -31.899 1.00 88.12 193 ASP A CA 1
ATOM 1534 C C . ASP A 1 193 ? 11.554 -1.957 -32.955 1.00 88.12 193 ASP A C 1
ATOM 1536 O O . ASP A 1 193 ? 12.749 -2.192 -33.118 1.00 88.12 193 ASP A O 1
ATOM 1540 N N . ALA A 1 194 ? 10.613 -2.539 -33.695 1.00 80.69 194 ALA A N 1
ATOM 1541 C CA . ALA A 1 194 ? 10.919 -3.443 -34.804 1.00 80.69 194 ALA A CA 1
ATOM 1542 C C . ALA A 1 194 ? 11.815 -2.799 -35.883 1.00 80.69 194 ALA A C 1
ATOM 1544 O O . ALA A 1 194 ? 12.423 -3.506 -36.682 1.00 80.69 194 ALA A O 1
ATOM 1545 N N . ARG A 1 195 ? 11.878 -1.461 -35.922 1.00 82.38 195 ARG A N 1
ATOM 1546 C CA . ARG A 1 195 ? 12.715 -0.683 -36.848 1.00 82.38 195 ARG A CA 1
ATOM 1547 C C . ARG A 1 195 ? 14.098 -0.331 -36.292 1.00 82.38 195 ARG A C 1
ATOM 1549 O O . ARG A 1 195 ? 14.966 0.058 -37.068 1.00 82.38 195 ARG A O 1
ATOM 1556 N N . ASP A 1 196 ? 14.295 -0.431 -34.979 1.00 80.69 196 ASP A N 1
ATOM 1557 C CA . ASP A 1 196 ? 15.552 -0.065 -34.325 1.00 80.69 196 ASP A CA 1
ATOM 1558 C C . ASP A 1 196 ? 16.511 -1.270 -34.335 1.00 80.69 196 ASP A C 1
ATOM 1560 O O . ASP A 1 196 ? 16.133 -2.383 -33.975 1.00 80.69 196 ASP A O 1
ATOM 1564 N N . MET A 1 197 ? 17.785 -1.056 -34.690 1.00 75.69 197 MET A N 1
ATOM 1565 C CA . MET A 1 197 ? 18.804 -2.122 -34.647 1.00 75.69 197 MET A CA 1
ATOM 1566 C C . MET A 1 197 ? 19.270 -2.464 -33.220 1.00 75.69 197 MET A C 1
ATOM 1568 O O . MET A 1 197 ? 19.918 -3.489 -33.021 1.00 75.69 197 MET A O 1
ATOM 1572 N N . ALA A 1 198 ? 18.961 -1.624 -32.223 1.00 80.69 198 ALA A N 1
ATOM 1573 C CA . ALA A 1 198 ? 19.373 -1.823 -30.834 1.00 80.69 198 ALA A CA 1
ATOM 1574 C C . ALA A 1 198 ? 18.286 -1.384 -29.832 1.00 80.69 198 ALA A C 1
ATOM 1576 O O . ALA A 1 198 ? 17.598 -0.385 -30.063 1.00 80.69 198 ALA A O 1
ATOM 1577 N N . PRO A 1 199 ? 18.140 -2.088 -28.692 1.00 85.19 199 PRO A N 1
ATOM 1578 C CA . PRO A 1 199 ? 17.167 -1.733 -27.670 1.00 85.19 199 PRO A CA 1
ATOM 1579 C C . PRO A 1 199 ? 17.580 -0.459 -26.924 1.00 85.19 199 PRO A C 1
ATOM 1581 O O . PRO A 1 199 ? 18.731 -0.275 -26.527 1.00 85.19 199 PRO A O 1
ATOM 1584 N N . ARG A 1 200 ? 16.606 0.409 -26.648 1.00 89.25 200 ARG A N 1
ATOM 1585 C CA . ARG A 1 200 ? 16.777 1.559 -25.755 1.00 89.25 200 ARG A CA 1
ATOM 1586 C C . ARG A 1 200 ? 16.527 1.121 -24.318 1.00 89.25 200 ARG A C 1
ATOM 1588 O O . ARG A 1 200 ? 15.384 0.864 -23.940 1.00 89.25 200 ARG A O 1
ATOM 1595 N N . SER A 1 201 ? 17.586 1.058 -23.512 1.00 92.00 201 SER A N 1
ATOM 1596 C CA . SER A 1 201 ? 17.508 0.692 -22.095 1.00 92.00 201 SER A CA 1
ATOM 1597 C C . SER A 1 201 ? 17.536 1.915 -21.180 1.00 92.00 201 SER A C 1
ATOM 1599 O O . SER A 1 201 ? 18.413 2.769 -21.306 1.00 92.00 201 SER A O 1
ATOM 1601 N N . LYS A 1 202 ? 16.633 1.962 -20.201 1.00 94.88 202 LYS A N 1
ATOM 1602 C CA . LYS A 1 202 ? 16.653 2.920 -19.093 1.00 94.88 202 LYS A CA 1
ATOM 1603 C C . LYS A 1 202 ? 16.795 2.159 -17.781 1.00 94.88 202 LYS A C 1
ATOM 1605 O O . LYS A 1 202 ? 15.942 1.338 -17.453 1.00 94.88 202 LYS A O 1
ATOM 1610 N N . ILE A 1 203 ? 17.850 2.456 -17.028 1.00 96.81 203 ILE A N 1
ATOM 1611 C CA . ILE A 1 203 ? 18.058 1.931 -15.676 1.00 96.81 203 ILE A CA 1
ATOM 1612 C C . ILE A 1 203 ? 17.803 3.063 -14.689 1.00 96.81 203 ILE A C 1
ATOM 1614 O O . ILE A 1 203 ? 18.365 4.148 -14.826 1.00 96.81 203 ILE A O 1
ATOM 1618 N N . GLN A 1 204 ? 16.939 2.831 -13.706 1.00 97.00 204 GLN A N 1
ATOM 1619 C CA . GLN A 1 204 ? 16.585 3.841 -12.716 1.00 97.00 204 GLN A CA 1
ATOM 1620 C C . GLN A 1 204 ? 16.364 3.200 -11.349 1.00 97.00 204 GLN A C 1
ATOM 1622 O O . GLN A 1 204 ? 15.664 2.196 -11.226 1.00 97.00 204 GLN A O 1
ATOM 1627 N N . ARG A 1 205 ? 16.944 3.806 -10.308 1.00 97.12 205 ARG A N 1
ATOM 1628 C CA . ARG A 1 205 ? 16.581 3.509 -8.921 1.00 97.12 205 ARG A CA 1
ATOM 1629 C C . ARG A 1 205 ? 15.356 4.322 -8.533 1.00 97.12 205 ARG A C 1
ATOM 1631 O O . ARG A 1 205 ? 15.319 5.528 -8.774 1.00 97.12 205 ARG A O 1
ATOM 1638 N N . GLN A 1 206 ? 14.376 3.670 -7.924 1.00 95.50 206 GLN A N 1
ATOM 1639 C CA . GLN A 1 206 ? 13.180 4.328 -7.423 1.00 95.50 206 GLN A CA 1
ATOM 1640 C C . GLN A 1 206 ? 12.616 3.623 -6.193 1.00 95.50 206 GLN A C 1
ATOM 1642 O O . GLN A 1 206 ? 12.738 2.408 -6.037 1.00 95.50 206 GLN A O 1
ATOM 1647 N N . THR A 1 207 ? 11.975 4.412 -5.331 1.00 95.81 207 THR A N 1
ATOM 1648 C CA . THR A 1 207 ? 11.180 3.918 -4.208 1.00 95.81 207 THR A CA 1
ATOM 1649 C C . THR A 1 207 ? 9.704 4.108 -4.516 1.00 95.81 207 THR A C 1
ATOM 1651 O O . THR A 1 207 ? 9.250 5.231 -4.724 1.00 95.81 207 THR A O 1
ATOM 1654 N N . GLU A 1 208 ? 8.961 3.008 -4.524 1.00 96.62 208 GLU A N 1
ATOM 1655 C CA . GLU A 1 208 ? 7.524 2.983 -4.780 1.00 96.62 208 GLU A CA 1
ATOM 1656 C C . GLU A 1 208 ? 6.783 2.575 -3.505 1.00 96.62 208 GLU A C 1
ATOM 1658 O O . GLU A 1 208 ? 7.180 1.631 -2.819 1.00 96.62 208 GLU A O 1
ATOM 1663 N N . TYR A 1 209 ? 5.698 3.278 -3.174 1.00 96.94 209 TYR A N 1
ATOM 1664 C CA . TYR A 1 209 ? 4.823 2.907 -2.062 1.00 96.94 209 TYR A CA 1
ATOM 1665 C C . TYR A 1 209 ? 3.652 2.103 -2.608 1.00 96.94 209 TYR A C 1
ATOM 1667 O O . TYR A 1 209 ? 2.666 2.658 -3.091 1.00 96.94 209 TYR A O 1
ATOM 1675 N N . VAL A 1 210 ? 3.788 0.785 -2.552 1.00 97.19 210 VAL A N 1
ATOM 1676 C CA . VAL A 1 210 ? 2.839 -0.169 -3.113 1.00 97.19 210 VAL A CA 1
ATOM 1677 C C . VAL A 1 210 ? 1.756 -0.484 -2.088 1.00 97.19 210 VAL A C 1
ATOM 1679 O O . VAL A 1 210 ? 2.041 -0.996 -1.004 1.00 97.19 210 VAL A O 1
ATOM 1682 N N . GLY A 1 211 ? 0.509 -0.179 -2.435 1.00 97.00 211 GLY A N 1
ATOM 1683 C CA . GLY A 1 211 ? -0.673 -0.545 -1.671 1.00 97.00 211 GLY A CA 1
ATOM 1684 C C . GLY A 1 211 ? -1.211 -1.906 -2.093 1.00 97.00 211 GLY A C 1
ATOM 1685 O O . GLY A 1 211 ? -1.441 -2.160 -3.276 1.00 97.00 211 GLY A O 1
ATOM 1686 N N . ILE A 1 212 ? -1.453 -2.769 -1.112 1.00 97.06 212 ILE A N 1
ATOM 1687 C CA . ILE A 1 212 ? -2.091 -4.073 -1.298 1.00 97.06 212 ILE A CA 1
ATOM 1688 C C . ILE A 1 212 ? -3.326 -4.195 -0.415 1.00 97.06 212 ILE A C 1
ATOM 1690 O O . ILE A 1 212 ? -3.397 -3.616 0.672 1.00 97.06 212 ILE A O 1
ATOM 1694 N N . HIS A 1 213 ? -4.291 -4.972 -0.890 1.00 95.12 213 HIS A N 1
ATOM 1695 C CA . HIS A 1 213 ? -5.589 -5.196 -0.270 1.00 95.12 213 HIS A CA 1
ATOM 1696 C C . HIS A 1 213 ? -5.873 -6.692 -0.202 1.00 95.12 213 HIS A C 1
ATOM 1698 O O . HIS A 1 213 ? -5.639 -7.417 -1.166 1.00 95.12 213 HIS A O 1
ATOM 1704 N N . ARG A 1 214 ? -6.458 -7.143 0.903 1.00 93.38 214 ARG A N 1
ATOM 1705 C CA . ARG A 1 214 ? -7.233 -8.385 0.947 1.00 93.38 214 ARG A CA 1
ATOM 1706 C C . ARG A 1 214 ? -8.442 -8.221 1.855 1.00 93.38 214 ARG A C 1
ATOM 1708 O O . ARG A 1 214 ? -8.500 -7.324 2.697 1.00 93.38 214 ARG A O 1
ATOM 1715 N N . SER A 1 215 ? -9.402 -9.116 1.702 1.00 91.00 215 SER A N 1
ATOM 1716 C CA . SER A 1 215 ? -10.591 -9.157 2.542 1.00 91.00 215 SER A CA 1
ATOM 1717 C C . SER A 1 215 ? -10.646 -10.453 3.335 1.00 91.00 215 SER A C 1
ATOM 1719 O O . SER A 1 215 ? -10.146 -11.487 2.903 1.00 91.00 215 SER A O 1
ATOM 1721 N N . TRP A 1 216 ? -11.253 -10.377 4.510 1.00 88.75 216 TRP A N 1
ATOM 1722 C CA . TRP A 1 216 ? -11.431 -11.488 5.429 1.00 88.75 216 TRP A CA 1
ATOM 1723 C C . TRP A 1 216 ? -12.895 -11.643 5.787 1.00 88.75 216 TRP A C 1
ATOM 1725 O O . TRP A 1 216 ? -13.604 -10.655 5.993 1.00 88.75 216 TRP A O 1
ATOM 1735 N N . ASN A 1 217 ? -13.323 -12.888 5.954 1.00 85.88 217 ASN A N 1
ATOM 1736 C CA . ASN A 1 217 ? -14.585 -13.203 6.599 1.00 85.88 217 ASN A CA 1
ATOM 1737 C C . ASN A 1 217 ? -14.326 -13.607 8.055 1.00 85.88 217 ASN A C 1
ATOM 1739 O O . ASN A 1 217 ? -13.784 -14.674 8.326 1.00 85.88 217 ASN A O 1
ATOM 1743 N N . LYS A 1 218 ? -14.750 -12.770 9.004 1.00 81.62 218 LYS A N 1
ATOM 1744 C CA . LYS A 1 218 ? -14.592 -12.998 10.447 1.00 81.62 218 LYS A CA 1
ATOM 1745 C C . LYS A 1 218 ? -15.312 -14.261 10.935 1.00 81.62 218 LYS A C 1
ATOM 1747 O O . LYS A 1 218 ? -14.861 -14.869 11.899 1.00 81.62 218 LYS A O 1
ATOM 1752 N N . ALA A 1 219 ? -16.405 -14.667 10.287 1.00 81.19 219 ALA A N 1
ATOM 1753 C CA . ALA A 1 219 ? -17.163 -15.851 10.690 1.00 81.19 219 ALA A CA 1
ATOM 1754 C C . ALA A 1 219 ? -16.461 -17.155 10.280 1.00 81.19 219 ALA A C 1
ATOM 1756 O O . ALA A 1 219 ? -16.418 -18.096 11.067 1.00 81.19 219 ALA A O 1
ATOM 1757 N N . THR A 1 220 ? -15.888 -17.210 9.071 1.00 81.94 220 THR A N 1
ATOM 1758 C CA . THR A 1 220 ? -15.198 -18.413 8.562 1.00 81.94 220 THR A CA 1
ATOM 1759 C C . THR A 1 220 ? -13.687 -18.400 8.810 1.00 81.94 220 THR A C 1
ATOM 1761 O O . THR A 1 220 ? -13.050 -19.443 8.729 1.00 81.94 220 THR A O 1
ATOM 1764 N N . ASN A 1 221 ? -13.110 -17.248 9.173 1.00 79.00 221 ASN A N 1
ATOM 1765 C CA . ASN A 1 221 ? -11.663 -16.986 9.242 1.00 79.00 221 ASN A CA 1
ATOM 1766 C C . ASN A 1 221 ? -10.921 -17.198 7.912 1.00 79.00 221 ASN A C 1
ATOM 1768 O O . ASN A 1 221 ? -9.705 -17.381 7.895 1.00 79.00 221 ASN A O 1
ATOM 1772 N N . GLU A 1 222 ? -11.638 -17.140 6.794 1.00 85.00 222 GLU A N 1
ATOM 1773 C CA . GLU A 1 222 ? -11.052 -17.239 5.461 1.00 85.00 222 GLU A CA 1
ATOM 1774 C C . GLU A 1 222 ? -10.603 -15.859 4.974 1.00 85.00 222 GLU A C 1
ATOM 1776 O O . GLU A 1 222 ? -11.327 -14.867 5.128 1.00 85.00 222 GLU A O 1
ATOM 1781 N N . ALA A 1 223 ? -9.412 -15.815 4.377 1.00 87.44 223 ALA A N 1
ATOM 1782 C CA . ALA A 1 223 ? -8.876 -14.650 3.686 1.00 87.44 223 ALA A CA 1
ATOM 1783 C C . ALA A 1 223 ? -8.943 -14.858 2.178 1.00 87.44 223 ALA A C 1
ATOM 1785 O O . ALA A 1 223 ? -8.647 -15.949 1.691 1.00 87.44 223 ALA A O 1
ATOM 1786 N N . ASP A 1 224 ? -9.231 -13.784 1.457 1.00 89.06 224 ASP A N 1
ATOM 1787 C CA . ASP A 1 224 ? -8.957 -13.719 0.031 1.00 89.06 224 ASP A CA 1
ATOM 1788 C C . ASP A 1 224 ? -7.446 -13.554 -0.220 1.00 89.06 224 ASP A C 1
ATOM 1790 O O . ASP A 1 224 ? -6.680 -13.110 0.651 1.00 89.06 224 ASP A O 1
ATOM 1794 N N . ASP A 1 225 ? -7.031 -13.865 -1.447 1.00 93.06 225 ASP A N 1
ATOM 1795 C CA . ASP A 1 225 ? -5.693 -13.547 -1.930 1.00 93.06 225 ASP A CA 1
ATOM 1796 C C . ASP A 1 225 ? -5.443 -12.034 -1.921 1.00 93.06 225 ASP A C 1
ATOM 1798 O O . ASP A 1 225 ? -6.354 -11.211 -2.064 1.00 93.06 225 ASP A O 1
ATOM 1802 N N . TRP A 1 226 ? -4.173 -11.665 -1.770 1.00 95.88 226 TRP A N 1
ATOM 1803 C CA . TRP A 1 226 ? -3.755 -10.276 -1.890 1.00 95.88 226 TRP A CA 1
ATOM 1804 C C . TRP A 1 226 ? -3.896 -9.791 -3.330 1.00 95.88 226 TRP A C 1
ATOM 1806 O O . TRP A 1 226 ? -3.406 -10.430 -4.261 1.00 95.88 226 TRP A O 1
ATOM 1816 N N . ALA A 1 227 ? -4.489 -8.613 -3.481 1.00 96.38 227 ALA A N 1
ATOM 1817 C CA . ALA A 1 227 ? -4.562 -7.875 -4.728 1.00 96.38 227 ALA A CA 1
ATOM 1818 C C . ALA A 1 227 ? -3.860 -6.521 -4.590 1.00 96.38 227 ALA A C 1
ATOM 1820 O O . ALA A 1 227 ? -3.816 -5.909 -3.519 1.00 96.38 227 ALA A O 1
ATOM 1821 N N . LEU A 1 228 ? -3.308 -6.044 -5.696 1.00 96.62 228 LEU A N 1
ATOM 1822 C CA . LEU A 1 228 ? -2.675 -4.747 -5.812 1.00 96.62 228 LEU A CA 1
ATOM 1823 C C . LEU A 1 228 ? -3.744 -3.656 -5.893 1.00 96.62 228 LEU A C 1
ATOM 1825 O O . LEU A 1 228 ? -4.595 -3.663 -6.783 1.00 96.62 228 LEU A O 1
ATOM 1829 N N . LEU A 1 229 ? -3.676 -2.704 -4.972 1.00 94.44 229 LEU A N 1
ATOM 1830 C CA . LEU A 1 229 ? -4.579 -1.560 -4.918 1.00 94.44 229 LEU A CA 1
ATOM 1831 C C . LEU A 1 229 ? -4.063 -0.392 -5.767 1.00 94.44 229 LEU A C 1
ATOM 1833 O O . LEU A 1 229 ? -4.848 0.333 -6.369 1.00 94.44 229 LEU A O 1
ATOM 1837 N N . GLY A 1 230 ? -2.739 -0.239 -5.829 1.00 92.94 230 GLY A N 1
ATOM 1838 C CA . GLY A 1 230 ? -2.050 0.778 -6.619 1.00 92.94 230 GLY A CA 1
ATOM 1839 C C . GLY A 1 230 ? -0.882 1.393 -5.861 1.00 92.94 230 GLY A C 1
ATOM 1840 O O . GLY A 1 230 ? -0.570 0.993 -4.738 1.00 92.94 230 GLY A O 1
ATOM 1841 N N . ASN A 1 231 ? -0.245 2.384 -6.476 1.00 93.88 231 ASN A N 1
ATOM 1842 C CA . ASN A 1 231 ? 0.834 3.133 -5.844 1.00 93.88 231 ASN A CA 1
ATOM 1843 C C . ASN A 1 231 ? 0.275 4.364 -5.120 1.00 93.88 231 ASN A C 1
ATOM 1845 O O . ASN A 1 231 ? -0.711 4.964 -5.546 1.00 93.88 231 ASN A O 1
ATOM 1849 N N . THR A 1 232 ? 0.930 4.756 -4.034 1.00 93.38 232 THR A N 1
ATOM 1850 C CA . THR A 1 232 ? 0.590 5.944 -3.244 1.00 93.38 232 THR A CA 1
ATOM 1851 C C . THR A 1 232 ? 1.828 6.806 -2.987 1.00 93.38 232 THR A C 1
ATOM 1853 O O . THR A 1 232 ? 2.933 6.477 -3.426 1.00 93.38 232 THR A O 1
ATOM 1856 N N . LYS A 1 233 ? 1.642 7.951 -2.333 1.00 92.62 233 LYS A N 1
ATOM 1857 C CA . LYS A 1 233 ? 2.692 8.927 -2.038 1.00 92.62 233 LYS A CA 1
ATOM 1858 C C . LYS A 1 233 ? 2.858 9.111 -0.537 1.00 92.62 233 LYS A C 1
ATOM 1860 O O . LYS A 1 233 ? 2.071 8.618 0.266 1.00 92.62 233 LYS A O 1
ATOM 1865 N N . GLU A 1 234 ? 3.929 9.798 -0.179 1.00 94.38 234 GLU A N 1
ATOM 1866 C CA . GLU A 1 234 ? 4.200 10.185 1.197 1.00 94.38 234 GLU A CA 1
ATOM 1867 C C . GLU A 1 234 ? 3.139 11.178 1.689 1.00 94.38 234 GLU A C 1
ATOM 1869 O O . GLU A 1 234 ? 2.615 11.963 0.903 1.00 94.38 234 GLU A O 1
ATOM 1874 N N . THR A 1 235 ? 2.824 11.136 2.981 1.00 93.56 235 THR A N 1
ATOM 1875 C CA . THR A 1 235 ? 1.833 12.018 3.602 1.00 93.56 235 THR A CA 1
ATOM 1876 C C . THR A 1 235 ? 2.525 13.277 4.102 1.00 93.56 235 THR A C 1
ATOM 1878 O O . THR A 1 235 ? 3.414 13.192 4.953 1.00 93.56 235 THR A O 1
ATOM 1881 N N . THR A 1 236 ? 2.119 14.442 3.605 1.00 94.06 236 THR A N 1
ATOM 1882 C CA . THR A 1 236 ? 2.560 15.731 4.151 1.00 94.06 236 THR A CA 1
ATOM 1883 C C . THR A 1 236 ? 1.716 16.135 5.367 1.00 94.06 236 THR A C 1
ATOM 1885 O O . THR A 1 236 ? 0.658 15.560 5.635 1.00 94.06 236 THR A O 1
ATOM 1888 N N . LEU A 1 237 ? 2.177 17.132 6.133 1.00 92.94 237 LEU A N 1
ATOM 1889 C CA . LEU A 1 237 ? 1.363 17.715 7.208 1.00 92.94 237 LEU A CA 1
ATOM 1890 C C . LEU A 1 237 ? 0.060 18.316 6.673 1.00 92.94 237 LEU A C 1
ATOM 1892 O O . LEU A 1 237 ? -0.977 18.192 7.319 1.00 92.94 237 LEU A O 1
ATOM 1896 N N . GLU A 1 238 ? 0.117 18.938 5.498 1.00 92.31 238 GLU A N 1
ATOM 1897 C CA . GLU A 1 238 ? -1.046 19.514 4.831 1.00 92.31 238 GLU A CA 1
ATOM 1898 C C . GLU A 1 238 ? -2.065 18.430 4.464 1.00 92.31 238 GLU A C 1
ATOM 1900 O O . GLU A 1 238 ? -3.224 18.524 4.870 1.00 92.31 238 GLU A O 1
ATOM 1905 N N . ASP A 1 239 ? -1.620 17.350 3.808 1.00 90.81 239 ASP A N 1
ATOM 1906 C CA . ASP A 1 239 ? -2.477 16.204 3.472 1.00 90.81 239 ASP A CA 1
ATOM 1907 C C . ASP A 1 239 ? -3.176 15.650 4.718 1.00 90.81 239 ASP A C 1
ATOM 1909 O O . ASP A 1 239 ? -4.372 15.344 4.702 1.00 90.81 239 ASP A O 1
ATOM 1913 N N . TRP A 1 240 ? -2.431 15.537 5.822 1.00 92.94 240 TRP A N 1
ATOM 1914 C CA . TRP A 1 240 ? -2.959 15.015 7.075 1.00 92.94 240 TRP A CA 1
ATOM 1915 C C . TRP A 1 240 ? -3.970 15.957 7.731 1.00 92.94 240 TRP A C 1
ATOM 1917 O O . TRP A 1 240 ? -5.010 15.507 8.209 1.00 92.94 240 TRP A O 1
ATOM 1927 N N . ASN A 1 241 ? -3.702 17.262 7.737 1.00 92.75 241 ASN A N 1
ATOM 1928 C CA . ASN A 1 241 ? -4.630 18.255 8.273 1.00 92.75 241 ASN A CA 1
ATOM 1929 C C . ASN A 1 241 ? -5.929 18.301 7.460 1.00 92.75 241 ASN A C 1
ATOM 1931 O O . ASN A 1 241 ? -7.013 18.307 8.043 1.00 92.75 241 ASN A O 1
ATOM 1935 N N . ASN A 1 242 ? -5.830 18.243 6.131 1.00 90.88 242 ASN A N 1
ATOM 1936 C CA . ASN A 1 242 ? -6.987 18.151 5.242 1.00 90.88 242 ASN A CA 1
ATOM 1937 C C . ASN A 1 242 ? -7.809 16.889 5.531 1.00 90.88 242 ASN A C 1
ATOM 1939 O O . ASN A 1 242 ? -9.036 16.946 5.628 1.00 90.88 242 ASN A O 1
ATOM 1943 N N . TRP A 1 243 ? -7.139 15.756 5.755 1.00 89.50 243 TRP A N 1
ATOM 1944 C CA . TRP A 1 243 ? -7.803 14.521 6.164 1.00 89.50 243 TRP A CA 1
ATOM 1945 C C . TRP A 1 243 ? -8.503 14.645 7.528 1.00 89.50 243 TRP A C 1
ATOM 1947 O O . TRP A 1 243 ? -9.650 14.220 7.656 1.00 89.50 243 TRP A O 1
ATOM 1957 N N . LEU A 1 244 ? -7.869 15.263 8.531 1.00 90.56 244 LEU A N 1
ATOM 1958 C CA . LEU A 1 244 ? -8.480 15.494 9.848 1.00 90.56 244 LEU A CA 1
ATOM 1959 C C . LEU A 1 244 ? -9.726 16.388 9.762 1.00 90.56 244 LEU A C 1
ATOM 1961 O O . LEU A 1 244 ? -10.701 16.161 10.479 1.00 90.56 244 LEU A O 1
ATOM 1965 N N . LEU A 1 245 ? -9.705 17.409 8.901 1.00 91.00 245 LEU A N 1
ATOM 1966 C CA . LEU A 1 245 ? -10.864 18.270 8.651 1.00 91.00 245 LEU A CA 1
ATOM 1967 C C . LEU A 1 245 ? -12.005 17.481 8.004 1.00 91.00 245 LEU A C 1
ATOM 1969 O O . LEU A 1 245 ? -13.138 17.538 8.484 1.00 91.00 245 LEU A O 1
ATOM 1973 N N . TYR A 1 246 ? -11.691 16.687 6.978 1.00 88.12 246 TYR A N 1
ATOM 1974 C CA . TYR A 1 246 ? -12.653 15.794 6.340 1.00 88.12 246 TYR A CA 1
ATOM 1975 C C . TYR A 1 246 ? -13.259 14.795 7.339 1.00 88.12 246 TYR A C 1
ATOM 1977 O O . TYR A 1 246 ? -14.474 14.604 7.367 1.00 88.12 246 TYR A O 1
ATOM 1985 N N . GLU A 1 247 ? -12.441 14.188 8.203 1.00 85.88 247 GLU A N 1
ATOM 1986 C CA . GLU A 1 247 ? -12.907 13.248 9.226 1.00 85.88 247 GLU A CA 1
ATOM 1987 C C . GLU A 1 247 ? -13.887 13.911 10.204 1.00 85.88 247 GLU A C 1
ATOM 1989 O O . GLU A 1 247 ? -14.959 13.360 10.469 1.00 85.88 247 GLU A O 1
ATOM 1994 N N . LYS A 1 248 ? -13.566 15.115 10.697 1.00 89.56 248 LYS A N 1
ATOM 1995 C CA . LYS A 1 248 ? -14.463 15.888 11.574 1.00 89.56 248 LYS A CA 1
ATOM 1996 C C . LYS A 1 248 ? -15.795 16.201 10.895 1.00 89.56 248 LYS A C 1
ATOM 1998 O O . LYS A 1 248 ? -16.843 16.051 11.520 1.00 89.56 248 LYS A O 1
ATOM 2003 N N . GLN A 1 249 ? -15.766 16.593 9.621 1.00 88.94 249 GLN A N 1
ATOM 2004 C CA . GLN A 1 249 ? -16.979 16.877 8.856 1.00 88.94 249 GLN A CA 1
ATOM 2005 C C . GLN A 1 249 ? -17.857 15.628 8.709 1.00 88.94 249 GLN A C 1
ATOM 2007 O O . GLN A 1 249 ? -19.045 15.672 9.016 1.00 88.94 249 GLN A O 1
ATOM 2012 N N . GLN A 1 250 ? -17.264 14.483 8.355 1.00 83.88 250 GLN A N 1
ATOM 2013 C CA . GLN A 1 250 ? -17.990 13.213 8.259 1.00 83.88 250 GLN A CA 1
ATOM 2014 C C . GLN A 1 250 ? -18.605 12.785 9.596 1.00 83.88 250 GLN A C 1
ATOM 2016 O O . GLN A 1 250 ? -19.722 12.265 9.637 1.00 83.88 250 GLN A O 1
ATOM 2021 N N . GLN A 1 251 ? -17.901 12.997 10.711 1.00 86.25 251 GLN A N 1
ATOM 2022 C CA . GLN A 1 251 ? -18.446 12.720 12.041 1.00 86.25 251 GLN A CA 1
ATOM 2023 C C . GLN A 1 251 ? -19.657 13.609 12.342 1.00 86.25 251 GLN A C 1
ATOM 2025 O O . GLN A 1 251 ? -20.686 13.092 12.783 1.00 86.25 251 GLN A O 1
ATOM 2030 N N . GLN A 1 252 ? -19.567 14.906 12.043 1.00 88.88 252 GLN A N 1
ATOM 2031 C CA . GLN A 1 252 ? -20.670 15.843 12.236 1.00 88.88 252 GLN A CA 1
ATOM 2032 C C . GLN A 1 252 ? -21.885 15.478 11.372 1.00 88.88 252 GLN A C 1
ATOM 2034 O O . GLN A 1 252 ? -23.008 15.427 11.874 1.00 88.88 252 GLN A O 1
ATOM 2039 N N . ASP A 1 253 ? -21.667 15.139 10.103 1.00 86.19 253 ASP A N 1
ATOM 2040 C CA . ASP A 1 253 ? -22.727 14.718 9.185 1.00 86.19 253 ASP A CA 1
ATOM 2041 C C . ASP A 1 253 ? -23.412 13.432 9.655 1.00 86.19 253 ASP A C 1
ATOM 2043 O O . ASP A 1 253 ? -24.637 13.311 9.598 1.00 86.19 253 ASP A O 1
ATOM 2047 N N . ASN A 1 254 ? -22.642 12.474 10.172 1.00 84.56 254 ASN A N 1
ATOM 2048 C CA . ASN A 1 254 ? -23.185 11.236 10.724 1.00 84.56 254 ASN A CA 1
ATOM 2049 C C . ASN A 1 254 ? -24.015 11.478 11.991 1.00 84.56 254 ASN A C 1
ATOM 2051 O O . ASN A 1 254 ? -25.062 10.849 12.160 1.00 84.56 254 ASN A O 1
ATOM 2055 N N . VAL A 1 255 ? -23.588 12.393 12.867 1.00 88.44 255 VAL A N 1
ATOM 2056 C CA . VAL A 1 255 ? -24.377 12.813 14.037 1.00 88.44 255 VAL A CA 1
ATOM 2057 C C . VAL A 1 255 ? -25.676 13.483 13.586 1.00 88.44 255 VAL A C 1
ATOM 2059 O O . VAL A 1 255 ? -26.753 13.089 14.034 1.00 88.44 255 VAL A O 1
ATOM 2062 N N . ASN A 1 256 ? -25.602 14.418 12.637 1.00 89.06 256 ASN A N 1
ATOM 2063 C CA . ASN A 1 256 ? -26.766 15.120 12.096 1.00 89.06 256 ASN A CA 1
ATOM 2064 C C . ASN A 1 256 ? -27.770 14.158 11.437 1.00 89.06 256 ASN A C 1
ATOM 2066 O O . ASN A 1 256 ? -28.974 14.261 11.678 1.00 89.06 256 ASN A O 1
ATOM 2070 N N . LYS A 1 257 ? -27.293 13.175 10.660 1.00 86.50 257 LYS A N 1
ATOM 2071 C CA . LYS A 1 257 ? -28.137 12.124 10.061 1.00 86.50 257 LYS A CA 1
ATOM 2072 C C . LYS A 1 257 ? -28.859 11.298 11.122 1.00 86.50 257 LYS A C 1
ATOM 2074 O O . LYS A 1 257 ? -30.063 11.090 11.002 1.00 86.50 257 LYS A O 1
ATOM 2079 N N . LYS A 1 258 ? -28.156 10.871 12.177 1.00 86.38 258 LYS A N 1
ATOM 2080 C CA . LYS A 1 258 ? -28.766 10.127 13.291 1.00 86.38 258 LYS A CA 1
ATOM 2081 C C . LYS A 1 258 ? -29.814 10.958 14.029 1.00 86.38 258 LYS A C 1
ATOM 2083 O O . LYS A 1 258 ? -30.873 10.436 14.355 1.00 86.38 258 LYS A O 1
ATOM 2088 N N . LEU A 1 259 ? -29.549 12.247 14.256 1.00 87.75 259 LEU A N 1
ATOM 2089 C CA . LEU A 1 259 ? -30.514 13.162 14.874 1.00 87.75 259 LEU A CA 1
ATOM 2090 C C . LEU A 1 259 ? -31.769 13.336 14.012 1.00 87.75 259 LEU A C 1
ATOM 2092 O O . LEU A 1 259 ? -32.873 13.348 14.549 1.00 87.75 259 LEU A O 1
ATOM 2096 N N . LYS A 1 260 ? -31.615 13.442 12.687 1.00 88.06 260 LYS A N 1
ATOM 2097 C CA . LYS A 1 260 ? -32.744 13.529 11.753 1.00 88.06 260 LYS A CA 1
ATOM 2098 C C . LYS A 1 260 ? -33.576 12.241 11.755 1.00 88.06 260 LYS A C 1
ATOM 2100 O O . LYS A 1 260 ? -34.778 12.312 11.976 1.00 88.06 260 LYS A O 1
ATOM 2105 N N . GLN A 1 261 ? -32.934 11.078 11.645 1.00 85.75 261 GLN A N 1
ATOM 2106 C CA . GLN A 1 261 ? -33.609 9.774 11.721 1.00 85.75 261 GLN A CA 1
ATOM 2107 C C . GLN A 1 261 ? -34.328 9.559 13.062 1.00 85.75 261 GLN A C 1
ATOM 2109 O O . GLN A 1 261 ? -35.434 9.035 13.088 1.00 85.75 261 GLN A O 1
ATOM 2114 N N . ALA A 1 262 ? -33.735 9.996 14.178 1.00 84.25 262 ALA A N 1
ATOM 2115 C CA . ALA A 1 262 ? -34.361 9.900 15.497 1.00 84.25 262 ALA A CA 1
ATOM 2116 C C . ALA A 1 262 ? -35.587 10.818 15.657 1.00 84.25 262 ALA A C 1
ATOM 2118 O O . ALA A 1 262 ? -36.476 10.509 16.447 1.00 84.25 262 ALA A O 1
ATOM 2119 N N . LYS A 1 263 ? -35.633 11.943 14.930 1.00 83.69 263 LYS A N 1
ATOM 2120 C CA . LYS A 1 263 ? -36.802 12.833 14.877 1.00 83.69 263 LYS A CA 1
ATOM 2121 C C . LYS A 1 263 ? -37.898 12.278 13.964 1.00 83.69 263 LYS A C 1
ATOM 2123 O O . LYS A 1 263 ? -39.062 12.368 14.318 1.00 83.69 263 LYS A O 1
ATOM 2128 N N . GLU A 1 264 ? -37.528 11.689 12.829 1.00 83.25 264 GLU A N 1
ATOM 2129 C CA . GLU A 1 264 ? -38.467 11.119 11.848 1.00 83.25 264 GLU A CA 1
ATOM 2130 C C . GLU A 1 264 ? -39.047 9.762 12.288 1.00 83.25 264 GLU A C 1
ATOM 2132 O O . GLU A 1 264 ? -40.181 9.450 11.952 1.00 83.25 264 GLU A O 1
ATOM 2137 N N . GLY A 1 265 ? -38.307 8.971 13.074 1.00 64.81 265 GLY A N 1
ATOM 2138 C CA . GLY A 1 265 ? -38.765 7.699 13.655 1.00 64.81 265 GLY A CA 1
ATOM 2139 C C . GLY A 1 265 ? -39.488 7.823 15.004 1.00 64.81 265 GLY A C 1
ATOM 2140 O O . GLY A 1 265 ? -39.707 6.812 15.668 1.00 64.81 265 GLY A O 1
ATOM 2141 N N . ARG A 1 266 ? -39.807 9.047 15.445 1.00 51.28 266 ARG A N 1
ATOM 2142 C CA . ARG A 1 266 ? -40.679 9.337 16.596 1.00 51.28 266 ARG A CA 1
ATOM 2143 C C . ARG A 1 266 ? -41.992 9.952 16.097 1.00 51.28 266 ARG A C 1
ATOM 2145 O O . ARG A 1 266 ? -42.244 11.131 16.327 1.00 51.28 266 ARG A O 1
ATOM 2152 N N . LEU A 1 267 ? -42.790 9.135 15.414 1.00 41.72 267 LEU A N 1
ATOM 2153 C CA . LEU A 1 267 ? -44.243 9.243 15.250 1.00 41.72 267 LEU A CA 1
ATOM 2154 C C . LEU A 1 267 ? -44.812 7.825 15.330 1.00 41.72 267 LEU A C 1
ATOM 2156 O O . LEU A 1 267 ? -44.256 6.950 14.628 1.00 41.72 267 LEU A O 1
#

Foldseek 3Di:
DVVVVVVVVVVVVVVVVVVVVVVVVLVLVCLQPDAPDFLDAFADDPVPQDPPPVSNVVSVVSLVVSQVVQVVQVVVLQCVQAPDPPGGRLAPQDQVVVQVQQVVLVQQVQACLQQVPLVSLVVAARPVVSVVSNVVSVPDDPQKRKGKDFPDWPDKGFRDKHKDQDDPPRDRQKIKIKTWMWTWTWMKMWIDGPPDPDIDIDTDTDIWTWMKIKMAGSVVSDIDRIHTNGTDDHAGPVNVVVSVVVVVVVVVVVVVVVVVVVVVVPD

Sequence (267 aa):
MGAYKKQAKAQMLEAEKDMSAQRKITRDQVKQTMSILPGFFIAMPLSKVPREPKEFLTYQYYNIRAKVVDFLAILSLRWQSKKTMFTKASLDIKRGKALAAAKALHERLGQAMASGDRGELRRITMPRLYDSLDLTLSKRNKSVTTTWQIMNYHSARVVAHRCALLPAPFPANMVVEQAIVAIDTTQKLERMDARDMAPRSKIQRQTEYVGIHRSWNKATNEADDWALLGNTKETTLEDWNNWLLYEKQQQQDNVNKKLKQAKEGRL

pLDDT: mean 88.25, std 9.6, range [41.72, 98.31]

Organism: NCBI:txid936078

InterPro domains:
  IPR051975 Mitochondrial Large Ribosomal Subunit mL45 [PTHR28554] (15-235)

Radius of gyration: 23.19 Å; chains: 1; bounding box: 64×65×63 Å